Protein AF-A0A1F8H1R6-F1 (afdb_monomer)

Secondary structure (DSSP, 8-state):
--SSTTSSSSS---HHHHHHHHHHHHHHHHHHHSTT-HHHHHHHHHHHHHHHHHSTT-HHHHHHHHHHHHHHHHHHTT--TT----GGGSTT-HHHHHHHHHHHHHHHHTTTT---HHHHHHHHHHHHHHHHHHHHHS-HHHHHHHHHHHHHHHHHHHHHHHHH-TT-TTHHHHHHHHHHHHHHTS-GGGHHHHHHH-HHHHHHHHHHS--S-HHHHHHHHHHHHHT--SSGGGHHHHHHHHHHHHHHHHHHHHTS-HHHHHHHHHHHHHHHHHHHHH-TT-HHHHHHHHHHHHHHHHHHHHHHTT-

Nearest PDB structures (foldseek):
  4abn-assembly2_B  TM=3.902E-01  e=2.172E-02  Mus musculus
  5w5h-assembly1_C  TM=2.441E-01  e=6.376E-02  Homo sapiens
  5dse-assembly1_A  TM=2.265E-01  e=8.521E-02  Homo sapiens
  2x1g-assembly2_G  TM=2.415E-01  e=9.812E-01  Drosophila melanogaster

Foldseek 3Di:
DPPDVVPPVPPDDDPVNVVLLVLLVVLVLLDQQAPLDLVSLVVSLVSLVVSCVVPVLALLSLLSNLVSLLVNVCSVVVHDPPAADACCPPPPCVVVVVVSVVSLVSSLVSLVPDPDLVSLLSNLSSLQSQLSCLRRHNDDPVSNLSNLVSLLVSLLSLLSSCVVPVLPLLSLLSLLLQLQCLQPVQDPVCVVVCVVPRSNQVSSCVRPNPSNDLVVSLVSLVSSQVVAPPDSSSNVSNLSSLVVNLVSLVVVLVVPDLVSNLVSLVVNLVSLVVSCVSRVSRVVSVVVNVVSVVSNVVSCVVVVVVD

Radius of gyration: 20.2 Å; Cα contacts (8 Å, |Δi|>4): 344; chains: 1; bounding box: 48×59×56 Å

pLDDT: mean 89.43, std 12.06, range [35.72, 98.25]

Structure (mmCIF, N/CA/C/O backbone):
data_AF-A0A1F8H1R6-F1
#
_entry.id   AF-A0A1F8H1R6-F1
#
loop_
_atom_site.group_PDB
_atom_site.id
_atom_site.type_symbol
_atom_site.label_atom_id
_atom_site.label_alt_id
_atom_site.label_comp_id
_atom_site.label_asym_id
_atom_site.label_entity_id
_atom_site.label_seq_id
_atom_site.pdbx_PDB_ins_code
_atom_site.Cartn_x
_atom_site.Cartn_y
_atom_site.Cartn_z
_atom_site.occupancy
_atom_site.B_iso_or_equiv
_atom_site.auth_seq_id
_atom_site.auth_comp_id
_atom_site.auth_asym_id
_atom_site.auth_atom_id
_atom_site.pdbx_PDB_model_num
ATOM 1 N N . MET A 1 1 ? 9.170 -36.605 19.648 1.00 36.53 1 MET A N 1
ATOM 2 C CA . MET A 1 1 ? 9.840 -36.224 18.381 1.00 36.53 1 MET A CA 1
ATOM 3 C C . MET A 1 1 ? 8.916 -35.358 17.514 1.00 36.53 1 MET A C 1
ATOM 5 O O . MET A 1 1 ? 8.399 -35.833 16.515 1.00 36.53 1 MET A O 1
ATOM 9 N N . LYS A 1 2 ? 8.650 -34.102 17.905 1.00 36.56 2 LYS A N 1
ATOM 10 C CA . LYS A 1 2 ? 7.756 -33.170 17.175 1.00 36.56 2 LYS A CA 1
ATOM 11 C C . LYS A 1 2 ? 8.314 -31.734 17.154 1.00 36.56 2 LYS A C 1
ATOM 13 O O . LYS A 1 2 ? 7.576 -30.774 17.326 1.00 36.56 2 LYS A O 1
ATOM 18 N N . SER A 1 3 ? 9.625 -31.588 16.957 1.00 40.25 3 SER A N 1
ATOM 19 C CA . SER A 1 3 ? 10.290 -30.271 17.028 1.00 40.25 3 SER A CA 1
ATOM 20 C C . SER A 1 3 ? 11.314 -30.018 15.916 1.00 40.25 3 SER A C 1
ATOM 22 O O . SER A 1 3 ? 12.116 -29.106 16.038 1.00 40.25 3 SER A O 1
ATOM 24 N N . VAL A 1 4 ? 11.300 -30.794 14.825 1.00 36.59 4 VAL A N 1
ATOM 25 C CA . VAL A 1 4 ? 12.326 -30.691 13.758 1.00 36.59 4 VAL A CA 1
ATOM 26 C C . VAL A 1 4 ? 11.773 -30.151 12.426 1.00 36.59 4 VAL A C 1
ATOM 28 O O . VAL A 1 4 ? 12.533 -29.798 11.537 1.00 36.59 4 VAL A O 1
ATOM 31 N N . LEU A 1 5 ? 10.456 -29.976 12.283 1.00 37.28 5 LEU A N 1
ATOM 32 C CA . LEU A 1 5 ? 9.843 -29.562 11.007 1.00 37.28 5 LEU A CA 1
ATOM 33 C C . LEU A 1 5 ? 9.718 -28.042 10.791 1.00 37.28 5 LEU A C 1
ATOM 35 O O . LEU A 1 5 ? 9.325 -27.623 9.710 1.00 37.28 5 LEU A O 1
ATOM 39 N N . LEU A 1 6 ? 10.091 -27.208 11.769 1.00 37.69 6 LEU A N 1
ATOM 40 C CA . LEU A 1 6 ? 10.045 -25.738 11.649 1.00 37.69 6 LEU A CA 1
ATOM 41 C C . LEU A 1 6 ? 11.382 -25.095 11.236 1.00 37.69 6 LEU A C 1
ATOM 43 O O . LEU A 1 6 ? 11.434 -23.892 11.009 1.00 37.69 6 LEU A O 1
ATOM 47 N N . LEU A 1 7 ? 12.447 -25.889 11.084 1.00 35.72 7 LEU A N 1
ATOM 48 C CA . LEU A 1 7 ? 13.780 -25.432 10.657 1.00 35.72 7 LEU A CA 1
ATOM 49 C C . LEU A 1 7 ? 14.088 -25.712 9.174 1.00 35.72 7 LEU A C 1
ATOM 51 O O . LEU A 1 7 ? 15.151 -25.338 8.690 1.00 35.72 7 LEU A O 1
ATOM 55 N N . LEU A 1 8 ? 13.162 -26.334 8.437 1.00 36.28 8 LEU A N 1
ATOM 56 C CA . LEU A 1 8 ? 13.382 -26.778 7.052 1.00 36.28 8 LEU A CA 1
ATOM 57 C C . LEU A 1 8 ? 12.887 -25.799 5.972 1.00 36.28 8 LEU A C 1
ATOM 59 O O . LEU A 1 8 ? 13.179 -26.012 4.803 1.00 36.28 8 LEU A O 1
ATOM 63 N N . ALA A 1 9 ? 12.208 -24.704 6.331 1.00 40.28 9 ALA A N 1
ATOM 64 C CA . ALA A 1 9 ? 11.804 -23.667 5.367 1.00 40.28 9 ALA A CA 1
ATOM 65 C C . ALA A 1 9 ? 12.838 -22.532 5.195 1.00 40.28 9 ALA A C 1
ATOM 67 O O . ALA A 1 9 ? 12.673 -21.681 4.329 1.00 40.28 9 ALA A O 1
ATOM 68 N N . PHE A 1 10 ? 13.911 -22.523 5.997 1.00 41.31 10 PHE A N 1
ATOM 69 C CA . PHE A 1 10 ? 15.038 -21.584 5.865 1.00 41.31 10 PHE A CA 1
ATOM 70 C C . PHE A 1 10 ? 16.194 -22.134 5.016 1.00 41.31 10 PHE A C 1
ATOM 72 O O . PHE A 1 10 ? 17.229 -21.485 4.873 1.00 41.31 10 PHE A O 1
ATOM 79 N N . GLN A 1 11 ? 16.047 -23.334 4.453 1.00 47.78 11 GLN A N 1
ATOM 80 C CA . GLN A 1 11 ? 17.056 -23.924 3.585 1.00 47.78 11 GLN A CA 1
ATOM 81 C C . GLN A 1 11 ? 16.721 -23.606 2.125 1.00 47.78 11 GLN A C 1
ATOM 83 O O . GLN A 1 11 ? 15.720 -24.095 1.613 1.00 47.78 11 GLN A O 1
ATOM 88 N N . LEU A 1 12 ? 17.615 -22.823 1.494 1.00 50.72 12 LEU A N 1
ATOM 89 C CA . LEU A 1 12 ? 17.822 -22.578 0.050 1.00 50.72 12 LEU A CA 1
ATOM 90 C C . LEU A 1 12 ? 17.606 -21.144 -0.482 1.00 50.72 12 LEU A C 1
ATOM 92 O O . LEU A 1 12 ? 17.728 -20.949 -1.688 1.00 50.72 12 LEU A O 1
ATOM 96 N N . THR A 1 13 ? 17.408 -20.110 0.343 1.00 63.47 13 THR A N 1
ATOM 97 C CA . THR A 1 13 ? 17.601 -18.729 -0.156 1.00 63.47 13 THR A CA 1
ATOM 98 C C . THR A 1 13 ? 19.091 -18.443 -0.295 1.00 63.47 13 THR A C 1
ATOM 100 O O . THR A 1 13 ? 19.843 -18.540 0.680 1.00 63.47 13 THR A O 1
ATOM 103 N N . SER A 1 14 ? 19.534 -18.111 -1.507 1.00 81.31 14 SER A N 1
ATOM 104 C CA . SER A 1 14 ? 20.948 -17.830 -1.770 1.00 81.31 14 SER A CA 1
ATOM 105 C C . SER A 1 14 ? 21.436 -16.615 -0.958 1.00 81.31 14 SER A C 1
ATOM 107 O O . SER A 1 14 ? 20.651 -15.700 -0.695 1.00 81.31 14 SER A O 1
ATOM 109 N N . PRO A 1 15 ? 22.732 -16.528 -0.595 1.00 85.81 15 PRO A N 1
ATOM 110 C CA . PRO A 1 15 ? 23.281 -15.332 0.053 1.00 85.81 15 PRO A CA 1
ATOM 111 C C . PRO A 1 15 ? 23.006 -14.039 -0.732 1.00 85.81 15 PRO A C 1
ATOM 113 O O . PRO A 1 15 ? 22.763 -12.991 -0.139 1.00 85.81 15 PRO A O 1
ATOM 116 N N . ALA A 1 16 ? 22.978 -14.124 -2.067 1.00 87.00 16 ALA A N 1
ATOM 117 C CA . ALA A 1 16 ? 22.629 -13.011 -2.944 1.00 87.00 16 ALA A CA 1
ATOM 118 C C . ALA A 1 16 ? 21.165 -12.564 -2.776 1.00 87.00 16 ALA A C 1
ATOM 120 O O . ALA A 1 16 ? 20.875 -11.370 -2.769 1.00 87.00 16 ALA A O 1
ATOM 121 N N . GLU A 1 17 ? 20.243 -13.508 -2.598 1.00 87.12 17 GLU A N 1
ATOM 122 C CA . GLU A 1 17 ? 18.828 -13.218 -2.367 1.00 87.12 17 GLU A CA 1
ATOM 123 C C . GLU A 1 17 ? 18.581 -12.607 -0.983 1.00 87.12 17 GLU A C 1
ATOM 125 O O . GLU A 1 17 ? 17.821 -11.646 -0.859 1.00 87.12 17 GLU A O 1
ATOM 130 N N . ILE A 1 18 ? 19.285 -13.095 0.042 1.00 88.88 18 ILE A N 1
ATOM 131 C CA . ILE A 1 18 ? 19.260 -12.504 1.386 1.00 88.88 18 ILE A CA 1
ATOM 132 C C . ILE A 1 18 ? 19.747 -11.050 1.329 1.00 88.88 18 ILE A C 1
ATOM 134 O O . ILE A 1 18 ? 19.056 -10.152 1.813 1.00 88.88 18 ILE A O 1
ATOM 138 N N . GLN A 1 19 ? 20.890 -10.802 0.682 1.00 94.00 19 GLN A N 1
ATOM 139 C CA . GLN A 1 19 ? 21.454 -9.460 0.529 1.00 94.00 19 GLN A CA 1
ATOM 140 C C . GLN A 1 19 ? 20.498 -8.516 -0.218 1.00 94.00 19 GLN A C 1
ATOM 142 O O . GLN A 1 19 ? 20.280 -7.385 0.216 1.00 94.00 19 GLN A O 1
ATOM 147 N N . LYS A 1 20 ? 19.875 -8.984 -1.308 1.00 94.75 20 LYS A N 1
ATOM 148 C CA . LYS A 1 20 ? 18.878 -8.219 -2.073 1.00 94.75 20 LYS A CA 1
ATOM 149 C C . LYS A 1 20 ? 17.739 -7.725 -1.181 1.00 94.75 20 LYS A C 1
ATOM 151 O O . LYS A 1 20 ? 17.394 -6.544 -1.217 1.00 94.75 20 LYS A O 1
ATOM 156 N N . TYR A 1 21 ? 17.157 -8.604 -0.365 1.00 93.94 21 TYR A N 1
ATOM 157 C CA . TYR A 1 21 ? 16.030 -8.223 0.487 1.00 93.94 21 TYR A CA 1
ATOM 158 C C . TYR A 1 21 ? 16.439 -7.411 1.720 1.00 93.94 21 TYR A C 1
ATOM 160 O O . TYR A 1 21 ? 15.645 -6.586 2.167 1.00 93.94 21 TYR A O 1
ATOM 168 N N . GLN A 1 22 ? 17.671 -7.549 2.218 1.00 95.31 22 GLN A N 1
ATOM 169 C CA . GLN A 1 22 ? 18.229 -6.628 3.218 1.00 95.31 22 GLN A CA 1
ATOM 170 C C . GLN A 1 22 ? 18.381 -5.206 2.657 1.00 95.31 22 GLN A C 1
ATOM 172 O O . GLN A 1 22 ? 18.035 -4.230 3.322 1.00 95.31 22 GLN A O 1
ATOM 177 N N . GLU A 1 23 ? 18.839 -5.073 1.411 1.00 96.69 23 GLU A N 1
ATOM 178 C CA . GLU A 1 23 ? 18.943 -3.778 0.733 1.00 96.69 23 GLU A CA 1
ATOM 179 C C . GLU A 1 23 ? 17.562 -3.165 0.459 1.00 96.69 23 GLU A C 1
ATOM 181 O O . GLU A 1 23 ? 17.350 -1.976 0.700 1.00 96.69 23 GLU A O 1
ATOM 186 N N . ALA A 1 24 ? 16.595 -3.979 0.027 1.00 96.06 24 ALA A N 1
ATOM 187 C CA . ALA A 1 24 ? 15.211 -3.541 -0.137 1.00 96.06 24 ALA A CA 1
ATOM 188 C C . ALA A 1 24 ? 14.568 -3.128 1.200 1.00 96.06 24 ALA A C 1
ATOM 190 O O . ALA A 1 24 ? 13.825 -2.149 1.267 1.00 96.06 24 ALA A O 1
ATOM 191 N N . GLU A 1 25 ? 14.875 -3.836 2.287 1.00 94.62 25 GLU A N 1
ATOM 192 C CA . GLU A 1 25 ? 14.440 -3.467 3.631 1.00 94.62 25 GLU A CA 1
ATOM 193 C C . GLU A 1 25 ? 15.012 -2.117 4.072 1.00 94.62 25 GLU A C 1
ATOM 195 O O . GLU A 1 25 ? 14.290 -1.321 4.672 1.00 94.62 25 GLU A O 1
ATOM 200 N N . ALA A 1 26 ? 16.263 -1.806 3.729 1.00 94.81 26 ALA A N 1
ATOM 201 C CA . ALA A 1 26 ? 16.849 -0.505 4.035 1.00 94.81 26 ALA A CA 1
ATOM 202 C C . ALA A 1 26 ? 16.075 0.651 3.369 1.00 94.81 26 ALA A C 1
ATOM 204 O O . ALA A 1 26 ? 15.884 1.696 3.995 1.00 94.81 26 ALA A O 1
ATOM 205 N N . VAL A 1 27 ? 15.559 0.454 2.148 1.00 95.31 27 VAL A N 1
ATOM 206 C CA . VAL A 1 27 ? 14.673 1.425 1.476 1.00 95.31 27 VAL A CA 1
ATOM 207 C C . VAL A 1 27 ? 13.360 1.598 2.240 1.00 95.31 27 VAL A C 1
ATOM 209 O O . VAL A 1 27 ? 12.937 2.730 2.485 1.00 95.31 27 VAL A O 1
ATOM 212 N N . LEU A 1 28 ? 12.713 0.498 2.647 1.00 93.00 28 LEU A N 1
ATOM 213 C CA . LEU A 1 28 ? 11.473 0.559 3.433 1.00 93.00 28 LEU A CA 1
ATOM 214 C C . LEU A 1 28 ? 11.707 1.292 4.756 1.00 93.00 28 LEU A C 1
ATOM 216 O O . LEU A 1 28 ? 10.958 2.204 5.096 1.00 93.00 28 LEU A O 1
ATOM 220 N N . ASN A 1 29 ? 12.775 0.945 5.473 1.00 91.62 29 ASN A N 1
ATOM 221 C CA . ASN A 1 29 ? 13.128 1.596 6.728 1.00 91.62 29 ASN A CA 1
ATOM 222 C C . ASN A 1 29 ? 13.343 3.094 6.519 1.00 91.62 29 ASN A C 1
ATOM 224 O O . ASN A 1 29 ? 12.792 3.890 7.271 1.00 91.62 29 ASN A O 1
ATOM 228 N N . LYS A 1 30 ? 14.050 3.501 5.460 1.00 91.62 30 LYS A N 1
ATOM 229 C CA . LYS A 1 30 ? 14.222 4.922 5.141 1.00 91.62 30 LYS A CA 1
ATOM 230 C C . LYS A 1 30 ? 12.880 5.623 4.878 1.00 91.62 30 LYS A C 1
ATOM 232 O O . LYS A 1 30 ? 12.644 6.688 5.440 1.00 91.62 30 LYS A O 1
ATOM 237 N N . THR A 1 31 ? 11.992 4.981 4.117 1.00 88.88 31 THR A N 1
ATOM 238 C CA . THR A 1 31 ? 10.663 5.503 3.744 1.00 88.88 31 THR A CA 1
ATOM 239 C C . THR A 1 31 ? 9.736 5.687 4.957 1.00 88.88 31 THR A C 1
ATOM 241 O O . THR A 1 31 ? 9.021 6.681 5.054 1.00 88.88 31 THR A O 1
ATOM 244 N N . TYR A 1 32 ? 9.725 4.737 5.899 1.00 86.69 32 TYR A N 1
ATOM 245 C CA . TYR A 1 32 ? 8.745 4.712 6.997 1.00 86.69 32 TYR A CA 1
ATOM 246 C C . TYR A 1 32 ? 9.274 5.242 8.342 1.00 86.69 32 TYR A C 1
ATOM 248 O O . TYR A 1 32 ? 8.485 5.691 9.176 1.00 86.69 32 TYR A O 1
ATOM 256 N N . ASN A 1 33 ? 10.589 5.230 8.576 1.00 83.56 33 ASN A N 1
ATOM 257 C CA . ASN A 1 33 ? 11.181 5.659 9.851 1.00 83.56 33 ASN A CA 1
ATOM 258 C C . ASN A 1 33 ? 11.288 7.188 9.981 1.00 83.56 33 ASN A C 1
ATOM 260 O O . ASN A 1 33 ? 11.302 7.726 11.083 1.00 83.56 33 ASN A O 1
ATOM 264 N N . HIS A 1 34 ? 11.326 7.901 8.856 1.00 75.44 34 HIS A N 1
ATOM 265 C CA . HIS A 1 34 ? 11.532 9.347 8.806 1.00 75.44 34 HIS A CA 1
ATOM 266 C C . HIS A 1 34 ? 10.344 10.044 8.149 1.00 75.44 34 HIS A C 1
ATOM 268 O O . HIS A 1 34 ? 10.485 10.750 7.148 1.00 75.44 34 HIS A O 1
ATOM 274 N N . THR A 1 35 ? 9.145 9.819 8.697 1.00 67.00 35 THR A N 1
ATOM 275 C CA . THR A 1 35 ? 7.920 10.367 8.114 1.00 67.00 35 THR A CA 1
ATOM 276 C C . THR A 1 35 ? 8.044 11.871 7.923 1.00 67.00 35 THR A C 1
ATOM 278 O O . THR A 1 35 ? 8.299 12.619 8.860 1.00 67.00 35 THR A O 1
ATOM 281 N N . ARG A 1 36 ? 7.799 12.309 6.686 1.00 70.50 36 ARG A N 1
ATOM 282 C CA . ARG A 1 36 ? 7.759 13.717 6.275 1.00 70.50 36 ARG A CA 1
ATOM 283 C C . ARG A 1 36 ? 9.099 14.445 6.161 1.00 70.50 36 ARG A C 1
ATOM 285 O O . ARG A 1 36 ? 9.080 15.656 5.947 1.00 70.50 36 ARG A O 1
ATOM 292 N N . LEU A 1 37 ? 10.229 13.740 6.208 1.00 85.88 37 LEU A N 1
ATOM 293 C CA . LEU A 1 37 ? 11.535 14.330 5.913 1.00 85.88 37 LEU A CA 1
ATOM 294 C C . LEU A 1 37 ? 11.869 14.181 4.425 1.00 85.88 37 LEU A C 1
ATOM 296 O O . LEU A 1 37 ? 12.075 13.073 3.939 1.00 85.88 37 LEU A O 1
ATOM 300 N N . LEU A 1 38 ? 11.961 15.310 3.715 1.00 90.12 38 LEU A N 1
ATOM 301 C CA . LEU A 1 38 ? 12.289 15.333 2.285 1.00 90.12 38 LEU A CA 1
ATOM 302 C C . LEU A 1 38 ? 13.618 14.632 1.980 1.00 90.12 38 LEU A C 1
ATOM 304 O O . LEU A 1 38 ? 13.682 13.847 1.042 1.00 90.12 38 LEU A O 1
ATOM 308 N N . GLU A 1 39 ? 14.648 14.864 2.792 1.00 92.25 39 GLU A N 1
ATOM 309 C CA . GLU A 1 39 ? 15.962 14.228 2.622 1.00 92.25 39 GLU A CA 1
ATOM 310 C C . GLU A 1 39 ? 15.882 12.696 2.715 1.00 92.25 39 GLU A C 1
ATOM 312 O O . GLU A 1 39 ? 16.546 11.991 1.957 1.00 92.25 39 GLU A O 1
ATOM 317 N N . ALA A 1 40 ? 15.030 12.165 3.599 1.00 91.69 40 ALA A N 1
ATOM 318 C CA . ALA A 1 40 ? 14.835 10.726 3.726 1.00 91.69 40 ALA A CA 1
ATOM 319 C C . ALA A 1 40 ? 14.066 10.146 2.530 1.00 91.69 40 ALA A C 1
ATOM 321 O O . ALA A 1 40 ? 14.462 9.103 2.015 1.00 91.69 40 ALA A O 1
ATOM 322 N N . ASP A 1 41 ? 13.024 10.836 2.051 1.00 92.12 41 ASP A N 1
ATOM 323 C CA . ASP A 1 41 ? 12.282 10.439 0.845 1.00 92.12 41 ASP A CA 1
ATOM 324 C C . ASP A 1 41 ? 13.211 10.447 -0.396 1.00 92.12 41 ASP A C 1
ATOM 326 O O . ASP A 1 41 ? 13.180 9.521 -1.210 1.00 92.12 41 ASP A O 1
ATOM 330 N N . GLN A 1 42 ? 14.106 11.441 -0.509 1.00 95.44 42 GLN A N 1
ATOM 331 C CA . GLN A 1 42 ? 15.132 11.517 -1.560 1.00 95.44 42 GLN A CA 1
ATOM 332 C C . GLN A 1 42 ? 16.142 10.370 -1.466 1.00 95.44 42 GLN A C 1
ATOM 334 O O . GLN A 1 42 ? 16.503 9.762 -2.477 1.00 95.44 42 GLN A O 1
ATOM 339 N N . GLU A 1 43 ? 16.611 10.057 -0.258 1.00 95.75 43 GLU A N 1
ATOM 340 C CA . GLU A 1 43 ? 17.552 8.964 -0.048 1.00 95.75 43 GLU A CA 1
ATOM 341 C C . GLU A 1 43 ? 16.915 7.603 -0.357 1.00 95.75 43 GLU A C 1
ATOM 343 O O . GLU A 1 43 ? 17.539 6.790 -1.041 1.00 95.75 43 GLU A O 1
ATOM 348 N N . ALA A 1 44 ? 15.673 7.375 0.079 1.00 95.50 44 ALA A N 1
ATOM 349 C CA . ALA A 1 44 ? 14.925 6.152 -0.197 1.00 95.50 44 ALA A CA 1
ATOM 350 C C . ALA A 1 44 ? 14.734 5.932 -1.704 1.00 95.50 44 ALA A C 1
ATOM 352 O O . ALA A 1 44 ? 14.998 4.836 -2.202 1.00 95.50 44 ALA A O 1
ATOM 353 N N . GLU A 1 45 ? 14.337 6.971 -2.446 1.00 96.44 45 GLU A N 1
ATOM 354 C CA . GLU A 1 45 ? 14.181 6.890 -3.901 1.00 96.44 45 GLU A CA 1
ATOM 355 C C . GLU A 1 45 ? 15.511 6.590 -4.596 1.00 96.44 45 GLU A C 1
ATOM 357 O O . GLU A 1 45 ? 15.583 5.673 -5.418 1.00 96.44 45 GLU A O 1
ATOM 362 N N . ARG A 1 46 ? 16.589 7.288 -4.213 1.00 97.56 46 ARG A N 1
ATOM 363 C CA . ARG A 1 46 ? 17.933 7.047 -4.753 1.00 97.56 46 ARG A CA 1
ATOM 364 C C . ARG A 1 46 ? 18.382 5.608 -4.507 1.00 97.56 46 ARG A C 1
ATOM 366 O O . ARG A 1 46 ? 18.898 4.968 -5.422 1.00 97.56 46 ARG A O 1
ATOM 373 N N . MET A 1 47 ? 18.186 5.095 -3.292 1.00 97.94 47 MET A N 1
ATOM 374 C CA . MET A 1 47 ? 18.494 3.705 -2.950 1.00 97.94 47 MET A CA 1
ATOM 375 C C . MET A 1 47 ? 17.674 2.740 -3.813 1.00 97.94 47 MET A C 1
ATOM 377 O O . MET A 1 47 ? 18.253 1.858 -4.441 1.00 97.94 47 MET A O 1
ATOM 381 N N . ALA A 1 48 ? 16.358 2.939 -3.922 1.00 97.44 48 ALA A N 1
ATOM 382 C CA . ALA A 1 48 ? 15.490 2.100 -4.748 1.00 97.44 48 ALA A CA 1
ATOM 383 C C . ALA A 1 48 ? 15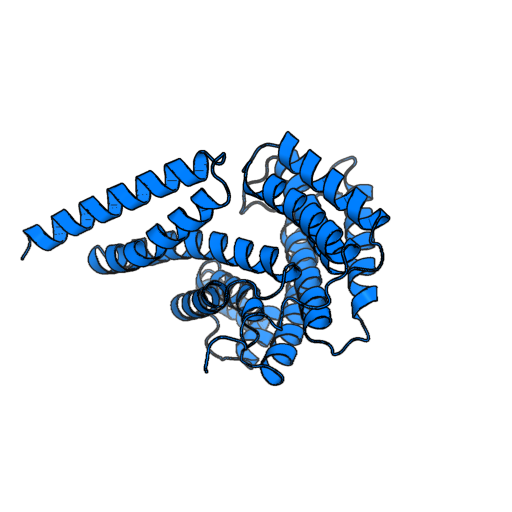.906 2.106 -6.229 1.00 97.44 48 ALA A C 1
ATOM 385 O O . ALA A 1 48 ? 15.909 1.062 -6.880 1.00 97.44 48 ALA A O 1
ATOM 386 N N . ARG A 1 49 ? 16.331 3.259 -6.756 1.00 96.62 49 ARG A N 1
ATOM 387 C CA . ARG A 1 49 ? 16.824 3.391 -8.132 1.00 96.62 49 ARG A CA 1
ATOM 388 C C . ARG A 1 49 ? 18.123 2.615 -8.359 1.00 96.62 49 ARG A C 1
ATOM 390 O O . ARG A 1 49 ? 18.276 1.974 -9.394 1.00 96.62 49 ARG A O 1
ATOM 397 N N . VAL A 1 50 ? 19.039 2.620 -7.387 1.00 98.00 50 VAL A N 1
ATOM 398 C CA . VAL A 1 50 ? 20.242 1.767 -7.426 1.00 98.00 50 VAL A CA 1
ATOM 399 C C . VAL A 1 50 ? 19.851 0.288 -7.470 1.00 98.00 50 VAL A C 1
ATOM 401 O O . VAL A 1 50 ? 20.440 -0.472 -8.239 1.00 98.00 50 VAL A O 1
ATOM 404 N N . LEU A 1 51 ? 18.830 -0.119 -6.707 1.00 98.00 51 LEU A N 1
ATOM 405 C CA . LEU A 1 51 ? 18.356 -1.504 -6.720 1.00 98.00 51 LEU A CA 1
ATOM 406 C C . LEU A 1 51 ? 17.766 -1.915 -8.069 1.00 98.00 51 LEU A C 1
ATOM 408 O O . LEU A 1 51 ? 18.011 -3.045 -8.474 1.00 98.00 51 LEU A O 1
ATOM 412 N N . ILE A 1 52 ? 17.066 -1.030 -8.791 1.00 97.19 52 ILE A N 1
ATOM 413 C CA . ILE A 1 52 ? 16.576 -1.337 -10.150 1.00 97.19 52 ILE A CA 1
ATOM 414 C C . ILE A 1 52 ? 17.737 -1.737 -11.068 1.00 97.19 52 ILE A C 1
ATOM 416 O O . ILE A 1 52 ? 17.626 -2.693 -11.827 1.00 97.19 52 ILE A O 1
ATOM 420 N N . HIS A 1 53 ? 18.864 -1.027 -10.999 1.00 96.31 53 HIS A N 1
ATOM 421 C CA . HIS A 1 53 ? 20.027 -1.348 -11.830 1.00 96.31 53 HIS A CA 1
ATOM 422 C C . HIS A 1 53 ? 20.744 -2.624 -11.381 1.00 96.31 53 HIS A C 1
ATOM 424 O O . HIS A 1 53 ? 21.306 -3.334 -12.211 1.00 96.31 53 HIS A O 1
ATOM 430 N N . LYS A 1 54 ? 20.732 -2.912 -10.077 1.00 97.44 54 LYS A N 1
ATOM 431 C CA . LYS A 1 54 ? 21.387 -4.089 -9.498 1.00 97.44 54 LYS A CA 1
ATOM 432 C C . LYS A 1 54 ? 20.571 -5.375 -9.674 1.00 97.44 54 LYS A C 1
ATOM 434 O O . LYS A 1 54 ? 21.154 -6.439 -9.853 1.00 97.44 54 LYS A O 1
ATOM 439 N N . TYR A 1 55 ? 19.244 -5.273 -9.632 1.00 96.81 55 TYR A N 1
ATOM 440 C CA . TYR A 1 55 ? 18.300 -6.389 -9.711 1.00 96.81 55 TYR A CA 1
ATOM 441 C C . TYR A 1 55 ? 17.196 -6.096 -10.747 1.00 96.81 55 TYR A C 1
ATOM 443 O O . TYR A 1 55 ? 16.020 -5.987 -10.388 1.00 96.81 55 TYR A O 1
ATOM 451 N N . PRO A 1 56 ? 17.553 -5.950 -12.036 1.00 96.69 56 PRO A N 1
ATOM 452 C CA . PRO A 1 56 ? 16.628 -5.489 -13.073 1.00 96.69 56 PRO A CA 1
ATOM 453 C C . PRO A 1 56 ? 15.515 -6.486 -13.410 1.00 96.69 56 PRO A C 1
ATOM 455 O O . PRO A 1 56 ? 14.538 -6.083 -14.036 1.00 96.69 56 PRO A O 1
ATOM 458 N N . ASP A 1 57 ? 15.642 -7.743 -12.984 1.00 95.44 57 ASP A N 1
ATOM 459 C CA . ASP A 1 57 ? 14.689 -8.821 -13.268 1.00 95.44 57 ASP A CA 1
ATOM 460 C C . ASP A 1 57 ? 13.710 -9.086 -12.108 1.00 95.44 57 ASP A C 1
ATOM 462 O O . ASP A 1 57 ? 12.887 -9.996 -12.191 1.00 95.44 57 ASP A O 1
ATOM 466 N N . ASP A 1 58 ? 13.778 -8.314 -11.015 1.00 95.56 58 ASP A N 1
ATOM 467 C CA . ASP A 1 58 ? 12.901 -8.496 -9.854 1.00 95.56 58 ASP A CA 1
ATOM 468 C C . ASP A 1 58 ? 11.766 -7.449 -9.827 1.00 95.56 58 ASP A C 1
ATOM 470 O O . ASP A 1 58 ? 12.014 -6.277 -9.515 1.00 95.56 58 ASP A O 1
ATOM 474 N N . PRO A 1 59 ? 10.502 -7.834 -10.092 1.00 96.75 59 PRO A N 1
ATOM 475 C CA . PRO A 1 59 ? 9.378 -6.898 -10.128 1.00 96.75 59 PRO A CA 1
ATOM 476 C C . PRO A 1 59 ? 9.081 -6.239 -8.772 1.00 96.75 59 PRO A C 1
ATOM 478 O O . PRO A 1 59 ? 8.530 -5.134 -8.741 1.00 96.75 59 PRO A O 1
ATOM 481 N N . TYR A 1 60 ? 9.483 -6.850 -7.650 1.00 96.44 60 TYR A N 1
ATOM 482 C CA . TYR A 1 60 ? 9.334 -6.237 -6.328 1.00 96.44 60 TYR A CA 1
ATOM 483 C C . TYR A 1 60 ? 10.149 -4.947 -6.205 1.00 96.44 60 TYR A C 1
ATOM 485 O O . TYR A 1 60 ? 9.698 -3.980 -5.589 1.00 96.44 60 TYR A O 1
ATOM 493 N N . ILE A 1 61 ? 11.324 -4.893 -6.836 1.00 97.75 61 ILE A N 1
ATOM 494 C CA . ILE A 1 61 ? 12.196 -3.717 -6.803 1.00 97.75 61 ILE A CA 1
ATOM 495 C C . ILE A 1 61 ? 11.577 -2.543 -7.573 1.00 97.75 61 ILE A C 1
ATOM 497 O O . ILE A 1 61 ? 11.636 -1.404 -7.108 1.00 97.75 61 ILE A O 1
ATOM 501 N N . TYR A 1 62 ? 10.892 -2.810 -8.688 1.00 98.12 62 TYR A N 1
ATOM 502 C CA . TYR A 1 62 ? 10.135 -1.784 -9.412 1.00 98.12 62 TYR A CA 1
ATOM 503 C C . TYR A 1 62 ? 8.941 -1.278 -8.599 1.00 98.12 62 TYR A C 1
ATOM 505 O O . TYR A 1 62 ? 8.706 -0.072 -8.557 1.00 98.12 62 TYR A O 1
ATOM 513 N N . ALA A 1 63 ? 8.217 -2.165 -7.907 1.00 96.38 63 ALA A N 1
ATOM 514 C CA . ALA A 1 63 ? 7.113 -1.771 -7.027 1.00 96.38 63 ALA A CA 1
ATOM 515 C C . ALA A 1 63 ? 7.597 -0.922 -5.836 1.00 96.38 63 ALA A C 1
ATOM 517 O O . ALA A 1 63 ? 6.963 0.062 -5.449 1.00 96.38 63 ALA A O 1
ATOM 518 N N . LEU A 1 64 ? 8.749 -1.277 -5.263 1.00 96.75 64 LEU A N 1
ATOM 519 C CA . LEU A 1 64 ? 9.403 -0.518 -4.201 1.00 96.75 64 LEU A CA 1
ATOM 520 C C . LEU A 1 64 ? 9.791 0.889 -4.675 1.00 96.75 64 LEU A C 1
ATOM 522 O O . LEU A 1 64 ? 9.463 1.871 -4.009 1.00 96.75 64 LEU A O 1
ATOM 526 N N . TRP A 1 65 ? 10.435 0.987 -5.840 1.00 97.69 65 TRP A N 1
ATOM 527 C CA . TRP A 1 65 ? 10.806 2.266 -6.439 1.00 97.69 65 TRP A CA 1
ATOM 528 C C . TRP A 1 65 ? 9.591 3.121 -6.795 1.00 97.69 65 TRP A C 1
ATOM 530 O O . TRP A 1 65 ? 9.562 4.299 -6.448 1.00 97.69 65 TRP A O 1
ATOM 540 N N . ALA A 1 66 ? 8.570 2.533 -7.427 1.00 97.12 66 ALA A N 1
ATOM 541 C CA . ALA A 1 66 ? 7.350 3.244 -7.792 1.00 97.12 66 ALA A CA 1
ATOM 542 C C . ALA A 1 66 ? 6.722 3.890 -6.553 1.00 97.12 66 ALA A C 1
ATOM 544 O O . ALA A 1 66 ? 6.374 5.070 -6.582 1.00 97.12 66 ALA A O 1
ATOM 545 N N . SER A 1 67 ? 6.652 3.146 -5.446 1.00 94.19 67 SER A N 1
ATOM 546 C CA . SER A 1 67 ? 6.189 3.657 -4.157 1.00 94.19 67 SER A CA 1
ATOM 547 C C . SER A 1 67 ? 7.031 4.811 -3.605 1.00 94.19 67 SER A C 1
ATOM 549 O O . SER A 1 67 ? 6.465 5.815 -3.176 1.00 94.19 67 SER A O 1
ATOM 551 N N . ALA A 1 68 ? 8.360 4.704 -3.644 1.00 94.81 68 ALA A N 1
ATOM 552 C CA . ALA A 1 68 ? 9.246 5.772 -3.182 1.00 94.81 68 ALA A CA 1
ATOM 553 C C . ALA A 1 68 ? 9.123 7.047 -4.040 1.00 94.81 68 ALA A C 1
ATOM 555 O O . ALA A 1 68 ? 8.993 8.144 -3.499 1.00 94.81 68 ALA A O 1
ATOM 556 N N . GLU A 1 69 ? 9.098 6.915 -5.370 1.00 95.06 69 GLU A N 1
ATOM 557 C CA . GLU A 1 69 ? 9.066 8.056 -6.294 1.00 95.06 69 GLU A CA 1
ATOM 558 C C . GLU A 1 69 ? 7.756 8.848 -6.191 1.00 95.06 69 GLU A C 1
ATOM 560 O O . GLU A 1 69 ? 7.781 10.080 -6.142 1.00 95.06 69 GLU A O 1
ATOM 565 N N . TRP A 1 70 ? 6.597 8.178 -6.116 1.00 91.81 70 TRP A N 1
ATOM 566 C CA . TRP A 1 70 ? 5.327 8.907 -6.004 1.00 91.81 70 TRP A CA 1
ATOM 567 C C . TRP A 1 70 ? 5.208 9.625 -4.651 1.00 91.81 70 TRP A C 1
ATOM 569 O O . TRP A 1 70 ? 4.730 10.758 -4.603 1.00 91.81 70 TRP A O 1
ATOM 579 N N . LEU A 1 71 ? 5.693 9.020 -3.558 1.00 90.38 71 LEU A N 1
ATOM 580 C CA . LEU A 1 71 ? 5.740 9.669 -2.244 1.00 90.38 71 LEU A CA 1
ATOM 581 C C . LEU A 1 71 ? 6.658 10.899 -2.252 1.00 90.38 71 LEU A C 1
ATOM 583 O O . LEU A 1 71 ? 6.247 11.965 -1.781 1.00 90.38 71 LEU A O 1
ATOM 587 N N . LEU A 1 72 ? 7.852 10.776 -2.840 1.00 93.25 72 LEU A N 1
ATOM 588 C CA . LEU A 1 72 ? 8.821 11.864 -2.957 1.00 93.25 72 LEU A CA 1
ATOM 589 C C . LEU A 1 72 ? 8.256 13.050 -3.749 1.00 93.25 72 LEU A C 1
ATOM 591 O O . LEU A 1 72 ? 8.349 14.188 -3.294 1.00 93.25 72 LEU A O 1
ATOM 595 N N . ILE A 1 73 ? 7.590 12.801 -4.880 1.00 92.50 73 ILE A N 1
ATOM 596 C CA . ILE A 1 73 ? 6.906 13.852 -5.652 1.00 92.50 73 ILE A CA 1
ATOM 597 C C . ILE A 1 73 ? 5.887 14.595 -4.778 1.00 92.50 73 ILE A C 1
ATOM 599 O O . ILE A 1 73 ? 5.835 15.825 -4.778 1.00 92.50 73 ILE A O 1
ATOM 603 N N . GLY A 1 74 ? 5.082 13.868 -3.99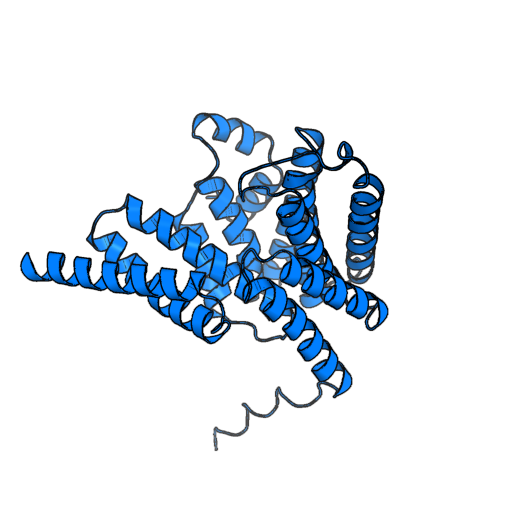7 1.00 90.62 74 GLY A N 1
ATOM 604 C CA . GLY A 1 74 ? 4.137 14.481 -3.061 1.00 90.62 74 GLY A CA 1
ATOM 605 C C . GLY A 1 74 ? 4.819 15.355 -2.011 1.00 90.62 74 GLY A C 1
ATOM 606 O O . GLY A 1 74 ? 4.301 16.423 -1.685 1.00 90.62 74 GLY A O 1
ATOM 607 N N . ARG A 1 75 ? 5.981 14.922 -1.510 1.00 90.75 75 ARG A N 1
ATOM 608 C CA . ARG A 1 75 ? 6.776 15.651 -0.518 1.00 90.75 75 ARG A CA 1
ATOM 609 C C . ARG A 1 75 ? 7.383 16.928 -1.083 1.00 90.75 75 ARG A C 1
ATOM 611 O O . ARG A 1 75 ? 7.231 17.977 -0.466 1.00 90.75 75 ARG A O 1
ATOM 618 N N . GLU A 1 76 ? 8.033 16.849 -2.240 1.00 92.19 76 GLU A N 1
ATOM 619 C CA . GLU A 1 76 ? 8.657 17.996 -2.913 1.00 92.19 76 GLU A CA 1
ATOM 620 C C . GLU A 1 76 ? 7.634 19.078 -3.264 1.00 92.19 76 GLU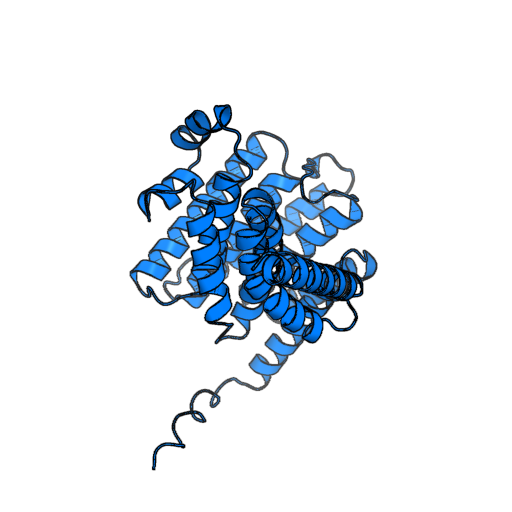 A C 1
ATOM 622 O O . GLU A 1 76 ? 7.906 20.271 -3.145 1.00 92.19 76 GLU A O 1
ATOM 627 N N . LEU A 1 77 ? 6.429 18.660 -3.652 1.00 89.50 77 LEU A N 1
ATOM 628 C CA . LEU A 1 77 ? 5.327 19.561 -3.971 1.00 89.50 77 LEU A CA 1
ATOM 629 C C . LEU A 1 77 ? 4.533 20.012 -2.735 1.00 89.50 77 LEU A C 1
ATOM 631 O O . LEU A 1 77 ? 3.560 20.750 -2.893 1.00 89.50 77 LEU A O 1
ATOM 635 N N . ASN A 1 78 ? 4.933 19.574 -1.534 1.00 89.38 78 ASN A N 1
ATOM 636 C CA . ASN A 1 78 ? 4.275 19.839 -0.254 1.00 89.38 78 ASN A CA 1
ATOM 637 C C . ASN A 1 78 ? 2.760 19.556 -0.276 1.00 89.38 78 ASN A C 1
ATOM 639 O O . ASN A 1 78 ? 1.959 20.324 0.256 1.00 89.38 78 ASN A O 1
ATOM 643 N N . LEU A 1 79 ? 2.362 18.459 -0.922 1.00 86.69 79 LEU A N 1
ATOM 644 C CA . LEU A 1 79 ? 0.957 18.079 -1.034 1.00 86.69 79 LEU A CA 1
ATOM 645 C C . LEU A 1 79 ? 0.488 17.351 0.221 1.00 86.69 79 LEU A C 1
ATOM 647 O O . LEU A 1 79 ? 1.150 16.433 0.725 1.00 86.69 79 LEU A O 1
ATOM 651 N N . ARG A 1 80 ? -0.718 17.686 0.677 1.00 82.12 80 ARG A N 1
ATOM 652 C CA . ARG A 1 80 ? -1.429 16.893 1.681 1.00 82.12 80 ARG A CA 1
ATOM 653 C C . ARG A 1 80 ? -1.786 15.507 1.129 1.00 82.12 80 ARG A C 1
ATOM 655 O O . ARG A 1 80 ? -1.636 15.188 -0.055 1.00 82.12 80 ARG A O 1
ATOM 662 N N . ALA A 1 81 ? -2.224 14.624 2.023 1.00 73.25 81 ALA A N 1
ATOM 663 C CA . ALA A 1 81 ? -2.587 13.257 1.654 1.00 73.25 81 ALA A CA 1
ATOM 664 C C . ALA A 1 81 ? -3.804 13.211 0.711 1.00 73.25 81 ALA A C 1
ATOM 666 O O . ALA A 1 81 ? -3.854 12.342 -0.153 1.00 73.25 81 ALA A O 1
ATOM 667 N N . ASP A 1 82 ? -4.732 14.154 0.872 1.00 76.62 82 ASP A N 1
ATOM 668 C CA . ASP A 1 82 ? -5.985 14.319 0.130 1.00 76.62 82 ASP A CA 1
ATOM 669 C C . ASP A 1 82 ? -5.887 15.292 -1.056 1.00 76.62 82 ASP A C 1
ATOM 671 O O . ASP A 1 82 ? -6.877 15.505 -1.749 1.00 76.62 82 ASP A O 1
ATOM 675 N N . GLU A 1 83 ? -4.719 15.892 -1.292 1.00 84.00 83 GLU A N 1
ATOM 676 C CA . GLU A 1 83 ? -4.524 16.845 -2.384 1.00 84.00 83 GLU A CA 1
ATOM 677 C C . GLU A 1 83 ? -4.089 16.160 -3.677 1.00 84.00 83 GLU A C 1
ATOM 679 O O . GLU A 1 83 ? -3.124 15.391 -3.708 1.00 84.00 83 GLU A O 1
ATOM 684 N N . GLU A 1 84 ? -4.782 16.514 -4.755 1.00 87.12 84 GLU A N 1
ATOM 685 C CA . GLU A 1 84 ? -4.470 16.143 -6.131 1.00 87.12 84 GLU A CA 1
ATOM 686 C C . GLU A 1 84 ? -3.829 17.337 -6.845 1.00 87.12 84 GLU A C 1
ATOM 688 O O . GLU A 1 84 ? -4.252 18.486 -6.677 1.00 87.12 84 GLU A O 1
ATOM 693 N N . LYS A 1 85 ? -2.811 17.082 -7.668 1.00 87.56 85 LYS A N 1
ATOM 694 C CA . LYS A 1 85 ? -2.153 18.113 -8.474 1.00 87.56 85 LYS A CA 1
ATOM 695 C C . LYS A 1 85 ? -1.671 17.511 -9.776 1.00 87.56 85 LYS A C 1
ATOM 697 O O . LYS A 1 85 ? -0.846 16.614 -9.750 1.00 87.56 85 LYS A O 1
ATOM 702 N N . ASP A 1 86 ? -2.122 18.048 -10.906 1.00 87.62 86 ASP A N 1
ATOM 703 C CA . ASP A 1 86 ? -1.571 17.663 -12.206 1.00 87.62 86 ASP A CA 1
ATOM 704 C C . ASP A 1 86 ? -0.106 18.114 -12.307 1.00 87.62 86 ASP A C 1
ATOM 706 O O . ASP A 1 86 ? 0.188 19.298 -12.496 1.00 87.62 86 ASP A O 1
ATOM 710 N N . VAL A 1 87 ? 0.824 17.173 -12.136 1.00 87.31 87 VAL A N 1
ATOM 711 C CA . VAL A 1 87 ? 2.262 17.473 -12.137 1.00 87.31 87 VAL A CA 1
ATOM 712 C C . VAL A 1 87 ? 2.825 17.551 -13.546 1.00 87.31 87 VAL A C 1
ATOM 714 O O . VAL A 1 87 ? 3.922 18.065 -13.724 1.00 87.31 87 VAL A O 1
ATOM 717 N N . THR A 1 88 ? 2.079 17.118 -14.567 1.00 79.00 88 THR A N 1
ATOM 718 C CA . THR A 1 88 ? 2.523 17.243 -15.964 1.00 79.00 88 THR A CA 1
ATOM 719 C C . THR A 1 88 ? 2.612 18.703 -16.414 1.00 79.00 88 THR A C 1
ATOM 721 O O . THR A 1 88 ? 3.352 19.021 -17.343 1.00 79.00 88 THR A O 1
ATOM 724 N N . GLN A 1 89 ? 1.900 19.594 -15.718 1.00 78.12 89 GLN A N 1
ATOM 725 C CA . GLN A 1 89 ? 1.895 21.041 -15.939 1.00 78.12 89 GLN A CA 1
ATOM 726 C C . GLN A 1 89 ? 2.927 21.781 -15.074 1.00 78.12 89 GLN A C 1
ATOM 728 O O . GLN A 1 89 ? 3.105 22.990 -15.216 1.00 78.12 89 GLN A O 1
ATOM 733 N N . VAL A 1 90 ? 3.611 21.078 -14.165 1.00 83.00 90 VAL A N 1
ATOM 734 C CA . VAL A 1 90 ? 4.677 21.649 -13.338 1.00 83.00 90 VAL A CA 1
ATOM 735 C C . VAL A 1 90 ? 5.990 21.575 -14.114 1.00 83.00 90 VAL A C 1
ATOM 737 O O . VAL A 1 90 ? 6.365 20.524 -14.637 1.00 83.00 90 VAL A O 1
ATOM 740 N N . ASN A 1 91 ? 6.705 22.699 -14.192 1.00 78.88 91 ASN A N 1
ATOM 741 C CA . ASN A 1 91 ? 7.970 22.764 -14.918 1.00 78.88 91 ASN A CA 1
ATOM 742 C C . ASN A 1 91 ? 8.981 21.738 -14.362 1.00 78.88 91 ASN A C 1
ATOM 744 O O . ASN A 1 91 ? 9.154 21.634 -13.148 1.00 78.88 91 ASN A O 1
ATOM 748 N N . GLY A 1 92 ? 9.623 20.972 -15.248 1.00 79.19 92 GLY A N 1
ATOM 749 C CA . GLY A 1 92 ? 10.596 19.927 -14.900 1.00 79.19 92 GLY A CA 1
ATOM 750 C C . GLY A 1 92 ? 10.016 18.585 -14.427 1.00 79.19 92 GLY A C 1
ATOM 751 O O . GLY A 1 92 ? 10.780 17.669 -14.131 1.00 79.19 92 GLY A O 1
ATOM 752 N N . TYR A 1 93 ? 8.686 18.429 -14.356 1.00 88.75 93 TYR A N 1
ATOM 753 C CA . TYR A 1 93 ? 8.053 17.176 -13.914 1.00 88.75 93 TYR A CA 1
ATOM 754 C C . TYR A 1 93 ? 7.605 16.262 -15.062 1.00 88.75 93 TYR A C 1
ATOM 756 O O . TYR A 1 93 ? 7.324 15.085 -14.829 1.00 88.75 93 TYR A O 1
ATOM 764 N N . LYS A 1 94 ? 7.586 16.743 -16.309 1.00 88.25 94 LYS A N 1
ATOM 765 C CA . LYS A 1 94 ? 7.169 15.946 -17.473 1.00 88.25 94 LYS A CA 1
ATOM 766 C C . LYS A 1 94 ? 8.056 14.713 -17.673 1.00 88.25 94 LYS A C 1
ATOM 768 O O . LYS A 1 94 ? 7.551 13.598 -17.787 1.00 88.25 94 LYS A O 1
ATOM 773 N N . GLU A 1 95 ? 9.372 14.895 -17.652 1.00 89.75 95 GLU A N 1
ATOM 774 C CA . GLU A 1 95 ? 10.363 13.822 -17.788 1.00 89.75 95 GLU A CA 1
ATOM 775 C C . GLU A 1 95 ? 10.285 12.849 -16.603 1.00 89.75 95 GLU A C 1
ATOM 777 O O . GLU A 1 95 ? 10.492 11.643 -16.747 1.00 89.75 95 GLU A O 1
ATOM 782 N N . ARG A 1 96 ? 9.943 13.364 -15.418 1.00 91.19 96 ARG A N 1
ATOM 783 C CA . ARG A 1 96 ? 9.763 12.570 -14.201 1.00 91.19 96 ARG A CA 1
ATOM 784 C C . ARG A 1 96 ? 8.539 11.659 -14.285 1.00 91.19 96 ARG A C 1
ATOM 786 O O . ARG A 1 96 ? 8.655 10.479 -13.971 1.00 91.19 96 ARG A O 1
ATOM 793 N N . VAL A 1 97 ? 7.411 12.164 -14.786 1.00 92.56 97 VAL A N 1
ATOM 794 C CA . VAL A 1 97 ? 6.206 11.360 -15.062 1.00 92.56 97 VAL A CA 1
ATOM 795 C C . VAL A 1 97 ? 6.494 10.284 -16.110 1.00 92.56 97 VAL A C 1
ATOM 797 O O . VAL A 1 97 ? 6.126 9.127 -15.929 1.00 92.56 97 VAL A O 1
ATOM 800 N N . GLN A 1 98 ? 7.200 10.629 -17.190 1.00 92.81 98 GLN A N 1
ATOM 801 C CA . GLN A 1 98 ? 7.585 9.654 -18.217 1.00 92.81 98 GLN A CA 1
ATOM 802 C C . GLN A 1 98 ? 8.470 8.540 -17.648 1.00 92.81 98 GLN A C 1
ATOM 804 O O . GLN A 1 98 ? 8.241 7.365 -17.934 1.00 92.81 98 GLN A O 1
ATOM 809 N N . ARG A 1 99 ? 9.445 8.892 -16.801 1.00 94.38 99 ARG A N 1
ATOM 810 C CA . ARG A 1 99 ? 10.301 7.924 -16.104 1.00 94.38 99 ARG A CA 1
ATOM 811 C C . ARG A 1 99 ? 9.500 7.024 -15.163 1.00 94.38 99 ARG A C 1
ATOM 813 O O . ARG A 1 99 ? 9.767 5.826 -15.119 1.00 94.38 99 ARG A O 1
ATOM 820 N N . TYR A 1 100 ? 8.523 7.584 -14.448 1.00 96.38 100 TYR A N 1
ATOM 821 C CA . TYR A 1 100 ? 7.611 6.815 -13.603 1.00 96.38 100 TYR A CA 1
ATOM 822 C C . TYR A 1 100 ? 6.901 5.718 -14.393 1.00 96.38 100 TYR A C 1
ATOM 824 O O . TYR A 1 100 ? 7.041 4.540 -14.066 1.00 96.38 100 TYR A O 1
ATOM 832 N N . HIS A 1 101 ? 6.223 6.089 -15.481 1.00 96.38 101 HIS A N 1
ATOM 833 C CA . HIS A 1 101 ? 5.526 5.117 -16.326 1.00 96.38 101 HIS A CA 1
ATOM 834 C C . HIS A 1 101 ? 6.472 4.099 -16.940 1.00 96.38 101 HIS A C 1
ATOM 836 O O . HIS A 1 101 ? 6.170 2.913 -16.922 1.00 96.38 101 HIS A O 1
ATOM 842 N N . TYR A 1 102 ? 7.638 4.530 -17.421 1.00 97.31 102 TYR A N 1
ATOM 843 C CA . TYR A 1 102 ? 8.630 3.618 -17.985 1.00 97.31 102 TYR A CA 1
ATOM 844 C C . TYR A 1 102 ? 9.011 2.500 -17.006 1.00 97.31 102 TYR A C 1
ATOM 846 O O . TYR A 1 102 ? 8.965 1.327 -17.370 1.00 97.31 102 TYR A O 1
ATOM 854 N N . PHE A 1 103 ? 9.361 2.834 -15.761 1.00 97.81 103 PHE A N 1
ATOM 855 C CA . PHE A 1 103 ? 9.764 1.820 -14.785 1.00 97.81 103 PHE A CA 1
ATOM 856 C C . PHE A 1 103 ? 8.593 0.963 -14.297 1.00 97.81 103 PHE A C 1
ATOM 858 O O . PHE A 1 103 ? 8.770 -0.241 -14.116 1.00 97.81 103 PHE A O 1
ATOM 865 N N . VAL A 1 104 ? 7.396 1.533 -14.134 1.00 97.81 104 VAL A N 1
ATOM 866 C CA . VAL A 1 104 ? 6.201 0.742 -13.798 1.00 97.81 104 VAL A CA 1
ATOM 867 C C . VAL A 1 104 ? 5.888 -0.267 -14.903 1.00 97.81 104 VAL A C 1
ATOM 869 O O . VAL A 1 104 ? 5.706 -1.446 -14.605 1.00 97.81 104 VAL A O 1
ATOM 872 N N . GLU A 1 105 ? 5.902 0.147 -16.172 1.00 98.00 105 GLU A N 1
ATOM 873 C CA . GLU A 1 105 ? 5.663 -0.754 -17.308 1.00 98.00 105 GLU A CA 1
ATOM 874 C C . GLU A 1 105 ? 6.763 -1.814 -17.451 1.00 98.00 105 GLU A C 1
ATOM 876 O O . GLU A 1 105 ? 6.475 -2.973 -17.749 1.00 98.00 105 GLU A O 1
ATOM 881 N N . LYS A 1 106 ? 8.024 -1.472 -17.154 1.00 98.00 106 LYS A N 1
ATOM 882 C CA . LYS A 1 106 ? 9.101 -2.469 -17.066 1.00 98.00 106 LYS A CA 1
ATOM 883 C C . LYS A 1 106 ? 8.804 -3.520 -15.998 1.00 98.00 106 LYS A C 1
ATOM 885 O O . LYS A 1 106 ? 8.834 -4.707 -16.314 1.00 98.00 106 LYS A O 1
ATOM 890 N N . GLY A 1 107 ? 8.431 -3.107 -14.787 1.00 97.75 107 GLY A N 1
ATOM 891 C CA . GLY A 1 107 ? 8.019 -4.032 -13.729 1.00 97.75 107 GLY A CA 1
ATOM 892 C C . GLY A 1 107 ? 6.827 -4.908 -14.133 1.00 97.75 107 GLY A C 1
ATOM 893 O O . GLY A 1 107 ? 6.834 -6.110 -13.883 1.00 97.75 107 GLY A O 1
ATOM 894 N N . LEU A 1 108 ? 5.823 -4.333 -14.805 1.00 98.00 108 LEU A N 1
ATOM 895 C CA . LEU A 1 108 ? 4.653 -5.072 -15.284 1.00 98.00 108 LEU A CA 1
ATOM 896 C C . LEU A 1 108 ? 5.046 -6.132 -16.321 1.00 98.00 108 LEU A C 1
ATOM 898 O O . LEU A 1 108 ? 4.596 -7.275 -16.204 1.00 98.00 108 LEU A O 1
ATOM 902 N N . SER A 1 109 ? 5.930 -5.793 -17.265 1.00 98.06 109 SER A N 1
ATOM 903 C CA . SER A 1 109 ? 6.390 -6.711 -18.317 1.00 98.06 109 SER A CA 1
ATOM 904 C C . SER A 1 109 ? 7.092 -7.961 -17.770 1.00 98.06 109 SER A C 1
ATOM 906 O O . SER A 1 109 ? 6.907 -9.052 -18.306 1.00 98.06 109 SER A O 1
ATOM 908 N N . LEU A 1 110 ? 7.806 -7.843 -16.642 1.00 97.69 110 LEU A N 1
ATOM 909 C CA . LEU A 1 110 ? 8.436 -8.982 -15.957 1.00 97.69 110 LEU A CA 1
ATOM 910 C C . LEU A 1 110 ? 7.415 -9.976 -15.392 1.00 97.69 110 LEU A C 1
ATOM 912 O O . LEU A 1 110 ? 7.743 -11.130 -15.131 1.00 97.69 110 LEU A O 1
ATOM 916 N N . THR A 1 111 ? 6.172 -9.535 -15.193 1.00 96.94 111 THR A N 1
ATOM 917 C CA . THR A 1 111 ? 5.122 -10.367 -14.606 1.00 96.94 111 THR A CA 1
ATOM 918 C C . THR A 1 111 ? 4.129 -10.898 -15.631 1.00 96.94 111 THR A C 1
ATOM 920 O O . THR A 1 111 ? 3.471 -11.877 -15.308 1.00 96.94 111 THR A O 1
ATOM 923 N N . GLU A 1 112 ? 3.996 -10.294 -16.820 1.00 92.38 112 GLU A N 1
ATOM 924 C CA . GLU A 1 112 ? 2.827 -10.365 -17.725 1.00 92.38 112 GLU A CA 1
ATOM 925 C C . GLU A 1 112 ? 2.336 -11.786 -18.057 1.00 92.38 112 GLU A C 1
ATOM 927 O O . GLU A 1 112 ? 1.130 -12.048 -18.034 1.00 92.38 112 GLU A O 1
ATOM 932 N N . ASN A 1 113 ? 3.265 -12.719 -18.268 1.00 90.81 113 ASN A N 1
ATOM 933 C CA . ASN A 1 113 ? 2.961 -14.093 -18.682 1.00 90.81 113 ASN A CA 1
ATOM 934 C C . ASN A 1 113 ? 2.946 -15.105 -17.530 1.00 90.81 113 ASN A C 1
ATOM 936 O O . ASN A 1 113 ? 2.723 -16.294 -17.752 1.00 90.81 113 ASN A O 1
ATOM 940 N N . SER A 1 114 ? 3.197 -14.659 -16.301 1.00 93.25 114 SER A N 1
ATOM 941 C CA . SER A 1 114 ? 3.235 -15.552 -15.149 1.00 93.25 114 SER A CA 1
ATOM 942 C C . SER A 1 114 ? 1.848 -15.774 -14.547 1.00 93.25 114 SER A C 1
ATOM 944 O O . SER A 1 114 ? 1.048 -14.842 -14.438 1.00 93.25 114 SER A O 1
ATOM 946 N N . ILE A 1 115 ? 1.602 -17.014 -14.122 1.00 92.19 115 ILE A N 1
ATOM 947 C CA . ILE A 1 115 ? 0.452 -17.425 -13.301 1.00 92.19 115 ILE A CA 1
ATOM 948 C C . ILE A 1 115 ? 0.841 -17.672 -11.836 1.00 92.19 115 ILE A C 1
ATOM 950 O O . ILE A 1 115 ? -0.013 -18.016 -11.024 1.00 92.19 115 ILE A O 1
ATOM 954 N N . ASP A 1 116 ? 2.127 -17.525 -11.507 1.00 94.31 116 ASP A N 1
ATOM 955 C CA . ASP A 1 116 ? 2.637 -17.663 -10.146 1.00 94.31 116 ASP A CA 1
ATOM 956 C C . ASP A 1 116 ? 2.068 -16.564 -9.233 1.00 94.31 116 ASP A C 1
ATOM 958 O O . ASP A 1 116 ? 2.001 -15.393 -9.612 1.00 94.31 116 ASP A O 1
ATOM 962 N N . GLU A 1 117 ? 1.668 -16.933 -8.015 1.00 93.81 117 GLU A N 1
ATOM 963 C CA . GLU A 1 117 ? 0.981 -16.029 -7.084 1.00 93.81 117 GLU A CA 1
ATOM 964 C C . GLU A 1 117 ? 1.841 -14.834 -6.671 1.00 93.81 117 GLU A C 1
ATOM 966 O O . GLU A 1 117 ? 1.317 -13.728 -6.524 1.00 93.81 117 GLU A O 1
ATOM 971 N N . HIS A 1 118 ? 3.153 -15.027 -6.510 1.00 94.06 118 HIS A N 1
ATOM 972 C CA . HIS A 1 118 ? 4.069 -13.932 -6.210 1.00 94.06 118 HIS A CA 1
ATOM 973 C C . HIS A 1 118 ? 4.119 -12.948 -7.386 1.00 94.06 118 HIS A C 1
ATOM 975 O O . HIS A 1 118 ? 3.919 -11.747 -7.183 1.00 94.06 118 HIS A O 1
ATOM 981 N N . MET A 1 119 ? 4.279 -13.438 -8.616 1.00 96.69 119 MET A N 1
ATOM 982 C CA . MET A 1 119 ? 4.291 -12.585 -9.811 1.00 96.69 119 MET A CA 1
ATOM 983 C C . MET A 1 119 ? 2.952 -11.875 -10.047 1.00 96.69 119 MET A C 1
ATOM 985 O O . MET A 1 119 ? 2.932 -10.685 -10.371 1.00 96.69 119 MET A O 1
ATOM 989 N N . LEU A 1 120 ? 1.827 -12.562 -9.837 1.00 97.69 120 LEU A N 1
ATOM 990 C CA . LEU A 1 120 ? 0.493 -11.961 -9.904 1.00 97.69 120 LEU A CA 1
ATOM 991 C C . LEU A 1 120 ? 0.320 -10.876 -8.833 1.00 97.69 120 LEU A C 1
ATOM 993 O O . LEU A 1 120 ? -0.186 -9.791 -9.123 1.00 97.69 120 LEU A O 1
ATOM 997 N N . PHE A 1 121 ? 0.780 -11.122 -7.605 1.00 97.50 121 PHE A N 1
ATOM 998 C CA . PHE A 1 121 ? 0.699 -10.136 -6.531 1.00 97.50 121 PHE A CA 1
ATOM 999 C C . PHE A 1 121 ? 1.576 -8.904 -6.801 1.00 97.50 121 PHE A C 1
ATOM 1001 O O . PHE A 1 121 ? 1.151 -7.775 -6.532 1.00 97.50 121 PHE A O 1
ATOM 1008 N N . MET A 1 122 ? 2.765 -9.086 -7.385 1.00 97.62 122 MET A N 1
ATOM 1009 C CA . MET A 1 122 ? 3.611 -7.974 -7.835 1.00 97.62 122 MET A CA 1
ATOM 1010 C C . MET A 1 122 ? 2.947 -7.178 -8.960 1.00 97.62 122 MET A C 1
ATOM 1012 O O . MET A 1 122 ? 2.911 -5.948 -8.894 1.00 97.62 122 MET A O 1
ATOM 1016 N N . ARG A 1 123 ? 2.328 -7.858 -9.935 1.00 98.19 123 ARG A N 1
ATOM 1017 C CA . ARG A 1 123 ? 1.549 -7.207 -11.000 1.00 98.19 123 ARG A CA 1
ATOM 1018 C C . ARG A 1 123 ? 0.423 -6.352 -10.426 1.00 98.19 123 ARG A C 1
ATOM 1020 O O . ARG A 1 123 ? 0.277 -5.191 -10.802 1.00 98.19 123 ARG A O 1
ATOM 1027 N N . ALA A 1 124 ? -0.350 -6.904 -9.490 1.00 98.06 124 ALA A N 1
ATOM 1028 C CA . ALA A 1 124 ? -1.417 -6.173 -8.818 1.00 98.06 124 ALA A CA 1
ATOM 1029 C C . ALA A 1 124 ? -0.870 -4.956 -8.054 1.00 98.06 124 ALA A C 1
ATOM 1031 O O . ALA A 1 124 ? -1.409 -3.861 -8.188 1.00 98.06 124 ALA A O 1
ATOM 1032 N N . THR A 1 125 ? 0.227 -5.120 -7.311 1.00 97.62 125 THR A N 1
ATOM 1033 C CA . THR A 1 125 ? 0.873 -4.028 -6.561 1.00 97.62 125 THR A CA 1
ATOM 1034 C C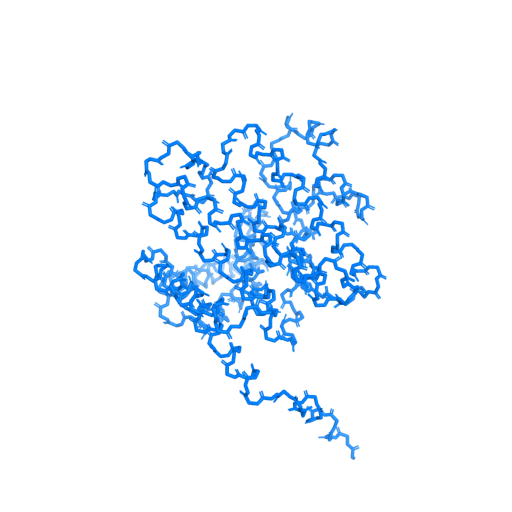 . THR A 1 125 ? 1.283 -2.874 -7.480 1.00 97.62 125 THR A C 1
ATOM 1036 O O . THR A 1 125 ? 0.951 -1.725 -7.195 1.00 97.62 125 THR A O 1
ATOM 1039 N N . LEU A 1 126 ? 1.929 -3.172 -8.611 1.00 98.06 126 LEU A N 1
ATOM 1040 C CA . LEU A 1 126 ? 2.313 -2.173 -9.614 1.00 98.06 126 LEU A CA 1
ATOM 1041 C C . LEU A 1 126 ? 1.096 -1.456 -10.213 1.00 98.06 126 LEU A C 1
ATOM 1043 O O . LEU A 1 126 ? 1.118 -0.236 -10.360 1.00 98.06 126 LEU A O 1
ATOM 1047 N N . LYS A 1 127 ? 0.006 -2.184 -10.491 1.00 98.19 127 LYS A N 1
ATOM 1048 C CA . LYS A 1 127 ? -1.260 -1.589 -10.952 1.00 98.19 127 LYS A CA 1
ATOM 1049 C C . LYS A 1 127 ? -1.872 -0.647 -9.913 1.00 98.19 127 LYS A C 1
ATOM 1051 O O . LYS A 1 127 ? -2.360 0.421 -10.277 1.00 98.19 127 LYS A O 1
ATOM 1056 N N . PHE A 1 128 ? -1.811 -0.982 -8.624 1.00 97.25 128 PHE A N 1
ATOM 1057 C CA . PHE A 1 128 ? -2.272 -0.073 -7.571 1.00 97.25 128 PHE A CA 1
ATOM 1058 C C . PHE A 1 128 ? -1.369 1.146 -7.401 1.00 97.25 128 PHE A C 1
ATOM 1060 O O . PHE A 1 128 ? -1.886 2.235 -7.161 1.00 97.25 128 PHE A O 1
ATOM 1067 N N . ASP A 1 1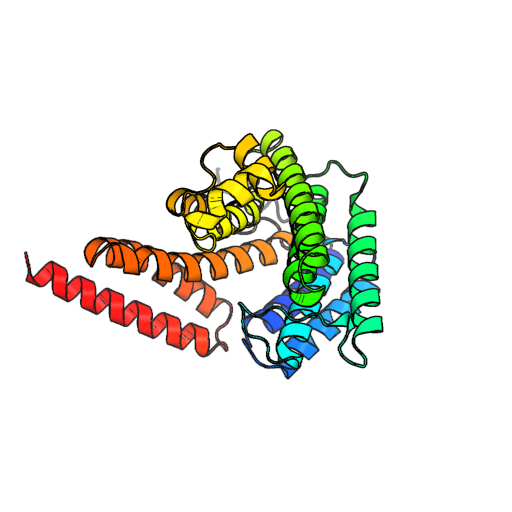29 ? -0.052 1.009 -7.545 1.00 96.00 129 ASP A N 1
ATOM 1068 C CA . ASP A 1 129 ? 0.845 2.167 -7.510 1.00 96.00 129 ASP A CA 1
ATOM 1069 C C . ASP A 1 129 ? 0.618 3.079 -8.730 1.00 96.00 129 ASP A C 1
ATOM 1071 O O . ASP A 1 129 ? 0.480 4.291 -8.557 1.00 96.00 129 ASP A O 1
ATOM 1075 N N . GLN A 1 130 ? 0.407 2.510 -9.925 1.00 96.38 130 GLN A N 1
ATOM 1076 C CA . GLN A 1 130 ? -0.036 3.250 -11.115 1.00 96.38 130 GLN A CA 1
ATOM 1077 C C . GLN A 1 130 ? -1.366 3.976 -10.869 1.00 96.38 130 GLN A C 1
ATOM 1079 O O . GLN A 1 130 ? -1.513 5.139 -11.244 1.00 96.38 130 GLN A O 1
ATOM 1084 N N . ALA A 1 131 ? -2.324 3.324 -10.201 1.00 95.44 131 ALA A N 1
ATOM 1085 C CA . ALA A 1 131 ? -3.605 3.931 -9.859 1.00 95.44 131 ALA A CA 1
ATOM 1086 C C . ALA A 1 131 ? -3.452 5.112 -8.888 1.00 95.44 131 ALA A C 1
ATOM 1088 O O . ALA A 1 131 ? -4.009 6.183 -9.134 1.00 95.44 131 ALA A O 1
ATOM 1089 N N . LYS A 1 132 ? -2.662 4.948 -7.815 1.00 92.88 132 LYS A N 1
ATOM 1090 C CA . LYS A 1 132 ? -2.355 6.021 -6.852 1.00 92.88 132 LYS A CA 1
ATOM 1091 C C . LYS A 1 132 ? -1.693 7.208 -7.553 1.00 92.88 132 LYS A C 1
ATOM 1093 O O . LYS A 1 132 ? -2.100 8.349 -7.335 1.00 92.88 132 LYS A O 1
ATOM 1098 N N . PHE A 1 133 ? -0.708 6.940 -8.410 1.00 94.69 133 PHE A N 1
ATOM 1099 C CA . PHE A 1 133 ? -0.002 7.973 -9.160 1.00 94.69 133 PHE A CA 1
ATOM 1100 C C . PHE A 1 133 ? -0.941 8.720 -10.111 1.00 94.69 133 PHE A C 1
ATOM 1102 O O . PHE A 1 133 ? -0.986 9.946 -10.081 1.00 94.69 133 PHE A O 1
ATOM 1109 N N . ALA A 1 134 ? -1.737 8.001 -10.907 1.00 94.19 134 ALA A N 1
ATOM 1110 C CA . ALA A 1 134 ? -2.668 8.606 -11.855 1.00 94.19 134 ALA A CA 1
ATOM 1111 C C . ALA A 1 134 ? -3.733 9.468 -11.161 1.00 94.19 134 ALA A C 1
ATOM 1113 O O . ALA A 1 134 ? -3.986 10.594 -11.593 1.00 94.19 134 ALA A O 1
ATOM 1114 N N . ALA A 1 135 ? -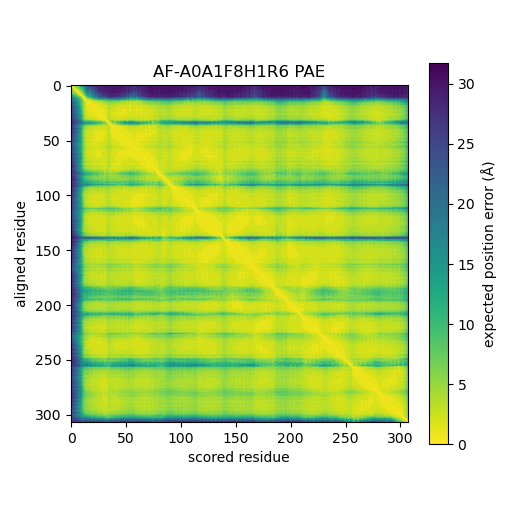4.308 8.975 -10.059 1.00 90.38 135 ALA A N 1
ATOM 1115 C CA . ALA A 1 135 ? -5.302 9.715 -9.286 1.00 90.38 135 ALA A CA 1
ATOM 1116 C C . ALA A 1 135 ? -4.718 11.010 -8.710 1.00 90.38 135 ALA A C 1
ATOM 1118 O O . ALA A 1 135 ? -5.350 12.059 -8.775 1.00 90.38 135 ALA A O 1
ATOM 1119 N N . LYS A 1 136 ? -3.497 10.945 -8.168 1.00 90.00 136 LYS A N 1
ATOM 1120 C CA . LYS A 1 136 ? -2.898 12.077 -7.462 1.00 90.00 136 LYS A CA 1
ATOM 1121 C C . LYS A 1 136 ? -2.229 13.090 -8.389 1.00 90.00 136 LYS A C 1
ATOM 1123 O O . LYS A 1 136 ? -2.255 14.284 -8.087 1.00 90.00 136 LYS A O 1
ATOM 1128 N N . TYR A 1 137 ? -1.625 12.624 -9.483 1.00 91.94 137 TYR A N 1
ATOM 1129 C CA . TYR A 1 137 ? -0.658 13.402 -10.259 1.00 91.94 137 TYR A CA 1
ATOM 1130 C C . TYR A 1 137 ? -0.998 13.624 -11.730 1.00 91.94 137 TYR A C 1
ATOM 1132 O O . TYR A 1 137 ? -0.393 14.497 -12.348 1.00 91.94 137 TYR A O 1
ATOM 1140 N N . GLU A 1 138 ? -1.951 12.887 -12.305 1.00 89.06 138 GLU A N 1
ATOM 1141 C CA . GLU A 1 138 ? -2.244 12.956 -13.748 1.00 89.06 138 GLU A CA 1
ATOM 1142 C C . GLU A 1 138 ? -3.531 13.713 -14.107 1.00 89.06 138 GLU A C 1
ATOM 1144 O O . GLU A 1 138 ? -4.067 13.544 -15.203 1.00 89.06 138 GLU A O 1
ATOM 1149 N N . GLY A 1 139 ? -3.996 14.575 -13.197 1.00 71.12 139 GLY A N 1
ATOM 1150 C CA . GLY A 1 139 ? -5.013 15.597 -13.449 1.00 71.12 139 GLY A CA 1
ATOM 1151 C C . GLY A 1 139 ? -6.443 15.091 -13.709 1.00 71.12 139 GLY A C 1
ATOM 1152 O O . GLY A 1 139 ? -6.682 14.179 -14.497 1.00 71.12 139 GLY A O 1
ATOM 1153 N N . ARG A 1 140 ? -7.420 15.775 -13.090 1.00 72.75 140 ARG A N 1
ATOM 1154 C CA . ARG A 1 140 ? -8.887 15.715 -13.313 1.00 72.75 140 ARG A CA 1
ATOM 1155 C C . ARG A 1 140 ? -9.414 14.357 -13.845 1.00 72.75 140 ARG A C 1
ATOM 1157 O O . ARG A 1 140 ? -9.071 13.290 -13.352 1.00 72.75 140 ARG A O 1
ATOM 1164 N N . TYR A 1 141 ? -10.320 14.383 -14.824 1.00 76.94 141 TYR A N 1
ATOM 1165 C CA . TYR A 1 141 ? -11.120 13.221 -15.220 1.00 76.94 141 TYR A CA 1
ATOM 1166 C C . TYR A 1 141 ? -10.311 12.114 -15.920 1.00 76.94 141 TYR A C 1
ATOM 1168 O O . TYR A 1 141 ? -10.591 10.932 -15.728 1.00 76.94 141 TYR A O 1
ATOM 1176 N N . SER A 1 142 ? -9.294 12.467 -16.716 1.00 82.06 142 SER A N 1
ATOM 1177 C CA . SER A 1 142 ? -8.439 11.491 -17.407 1.00 82.06 142 SER A CA 1
ATOM 1178 C C . SER A 1 142 ? -7.555 10.700 -16.446 1.00 82.06 142 SER A C 1
ATOM 1180 O O . SER A 1 142 ? -7.452 9.483 -16.600 1.00 82.06 142 SER A O 1
ATOM 1182 N N . GLY A 1 143 ? -6.956 11.365 -15.449 1.00 86.50 143 GLY A N 1
ATOM 1183 C CA . GLY A 1 143 ? -6.165 10.715 -14.404 1.00 86.50 143 GLY A CA 1
ATOM 1184 C C . GLY A 1 143 ? -7.030 9.796 -13.546 1.00 86.50 143 GLY A C 1
ATOM 1185 O O . GLY A 1 143 ? -6.690 8.630 -13.359 1.00 86.50 143 GLY A O 1
ATOM 1186 N N . LEU A 1 144 ? -8.217 10.261 -13.140 1.00 88.25 144 LEU A N 1
ATOM 1187 C CA . LEU A 1 144 ? -9.176 9.448 -12.382 1.00 88.25 144 LEU A CA 1
ATOM 1188 C C . LEU A 1 144 ? -9.666 8.220 -13.163 1.00 88.25 144 LEU A C 1
ATOM 1190 O O . LEU A 1 144 ? -9.731 7.128 -12.604 1.00 88.25 144 LEU A O 1
ATOM 1194 N N . ARG A 1 145 ? -9.960 8.353 -14.464 1.00 91.56 145 ARG A N 1
ATOM 1195 C CA . ARG A 1 145 ? -10.360 7.212 -15.305 1.00 91.56 145 ARG A CA 1
ATOM 1196 C C . ARG A 1 145 ? -9.236 6.184 -15.454 1.00 91.56 145 ARG A C 1
ATOM 1198 O O . ARG A 1 145 ? -9.506 4.984 -15.412 1.00 91.56 145 ARG A O 1
ATOM 1205 N N . LYS A 1 146 ? -7.989 6.634 -15.635 1.00 93.94 146 LYS A N 1
ATOM 1206 C CA . LYS A 1 146 ? -6.816 5.745 -15.656 1.00 93.94 146 LYS A CA 1
ATOM 1207 C C . LYS A 1 146 ? -6.634 5.044 -14.311 1.00 93.94 146 LYS A C 1
ATOM 1209 O O . LYS A 1 146 ? -6.392 3.841 -14.290 1.00 93.94 146 LYS A O 1
ATOM 1214 N N . ALA A 1 147 ? -6.793 5.778 -13.211 1.00 94.75 147 ALA A N 1
ATOM 1215 C CA . ALA A 1 147 ? -6.678 5.235 -11.868 1.00 94.75 147 ALA A CA 1
ATOM 1216 C C . ALA A 1 147 ? -7.733 4.162 -11.585 1.00 94.75 147 ALA A C 1
ATOM 1218 O O . ALA A 1 147 ? -7.385 3.077 -11.129 1.00 94.75 147 ALA A O 1
ATOM 1219 N N . ASP A 1 148 ? -9.001 4.428 -11.915 1.00 95.56 148 ASP A N 1
ATOM 1220 C CA . ASP A 1 148 ? -10.093 3.461 -11.762 1.00 95.56 148 ASP A CA 1
ATOM 1221 C C . ASP A 1 148 ? -9.856 2.202 -12.607 1.00 95.56 148 ASP A C 1
ATOM 1223 O O . ASP A 1 148 ? -10.023 1.088 -12.114 1.00 95.56 148 ASP A O 1
ATOM 1227 N N . GLN A 1 149 ? -9.387 2.355 -13.851 1.00 97.06 149 GLN A N 1
ATOM 1228 C CA . GLN A 1 149 ? -9.035 1.214 -14.694 1.00 97.06 149 GLN A CA 1
ATOM 1229 C C . GLN A 1 149 ? -7.881 0.386 -14.106 1.00 97.06 149 GLN A C 1
ATOM 1231 O O . GLN A 1 149 ? -8.012 -0.833 -13.999 1.00 97.06 149 GLN A O 1
ATOM 1236 N N . ALA A 1 150 ? -6.777 1.021 -13.707 1.00 97.56 150 ALA A N 1
ATOM 1237 C CA . ALA A 1 150 ? -5.626 0.321 -13.140 1.00 97.56 150 ALA A CA 1
ATOM 1238 C C . ALA A 1 150 ? -5.981 -0.377 -11.814 1.00 97.56 150 ALA A C 1
ATOM 1240 O O . ALA A 1 150 ? -5.620 -1.536 -11.609 1.00 97.56 150 ALA A O 1
ATOM 1241 N N . ALA A 1 151 ? -6.761 0.276 -10.946 1.00 97.56 151 ALA A N 1
ATOM 1242 C CA . ALA A 1 151 ? -7.264 -0.334 -9.719 1.00 97.56 151 ALA A CA 1
ATOM 1243 C C . ALA A 1 151 ? -8.173 -1.539 -10.009 1.00 97.56 151 ALA A C 1
ATOM 1245 O O . ALA A 1 151 ? -8.032 -2.572 -9.357 1.00 97.56 151 ALA A O 1
ATOM 1246 N N . ALA A 1 152 ? -9.063 -1.451 -11.004 1.00 98.00 152 ALA A N 1
ATOM 1247 C CA . ALA A 1 152 ? -9.932 -2.560 -11.400 1.00 98.00 152 ALA A CA 1
ATOM 1248 C C . ALA A 1 152 ? -9.133 -3.768 -11.915 1.00 98.00 152 ALA A C 1
ATOM 1250 O O . ALA A 1 152 ? -9.384 -4.898 -11.498 1.00 98.00 152 ALA A O 1
ATOM 1251 N N . GLU A 1 153 ? -8.132 -3.531 -12.767 1.00 98.19 153 GLU A N 1
ATOM 1252 C CA . GLU A 1 153 ? -7.210 -4.570 -13.243 1.00 98.19 153 GLU A CA 1
ATOM 1253 C C . GLU A 1 153 ? -6.457 -5.226 -12.074 1.00 98.19 153 GLU A C 1
ATOM 1255 O O . GLU A 1 153 ? -6.386 -6.454 -11.998 1.00 98.19 153 GLU A O 1
ATOM 1260 N N . GLY A 1 154 ? -5.969 -4.429 -11.116 1.00 98.12 154 GLY A N 1
ATOM 1261 C CA . GLY A 1 154 ? -5.346 -4.926 -9.888 1.00 98.12 154 GLY A CA 1
ATOM 1262 C C . GLY A 1 154 ? -6.293 -5.790 -9.048 1.00 98.12 154 GLY A C 1
ATOM 1263 O O . GLY A 1 154 ? -5.931 -6.898 -8.661 1.00 98.12 154 GLY A O 1
ATOM 1264 N N . ILE A 1 155 ? -7.529 -5.333 -8.811 1.00 98.25 155 ILE A N 1
ATOM 1265 C CA . ILE A 1 155 ? -8.558 -6.091 -8.075 1.00 98.25 155 ILE A CA 1
ATOM 1266 C C . ILE A 1 155 ? -8.856 -7.418 -8.775 1.00 98.25 155 ILE A C 1
ATOM 1268 O O . ILE A 1 155 ? -8.938 -8.450 -8.110 1.00 98.25 155 ILE A O 1
ATOM 1272 N N . LYS A 1 156 ? -8.994 -7.413 -10.106 1.00 97.88 156 LYS A N 1
ATOM 1273 C CA . LYS A 1 156 ? -9.233 -8.626 -10.893 1.00 97.88 156 LYS A CA 1
ATOM 1274 C C . LYS A 1 156 ? -8.122 -9.658 -10.683 1.00 97.88 156 LYS A C 1
ATOM 1276 O O . LYS A 1 156 ? -8.428 -10.805 -10.373 1.00 97.88 156 LYS A O 1
ATOM 1281 N N . ILE A 1 157 ? -6.858 -9.239 -10.749 1.00 98.00 157 ILE A N 1
ATOM 1282 C CA . ILE A 1 157 ? -5.708 -10.121 -10.493 1.00 98.00 157 ILE A CA 1
ATOM 1283 C C . ILE A 1 157 ? -5.764 -10.694 -9.070 1.00 98.00 157 ILE A C 1
ATOM 1285 O O . ILE A 1 157 ? -5.598 -11.895 -8.880 1.00 98.00 157 ILE A O 1
ATOM 1289 N N . LEU A 1 158 ? -6.052 -9.867 -8.061 1.00 97.88 158 LEU A N 1
ATOM 1290 C CA . LEU A 1 158 ? -6.157 -10.336 -6.674 1.00 97.88 158 LEU A CA 1
ATOM 1291 C C . LEU A 1 158 ? -7.303 -11.332 -6.465 1.00 97.88 158 LEU A C 1
ATOM 1293 O O . LEU A 1 158 ? -7.163 -12.262 -5.674 1.00 97.88 158 LEU A O 1
ATOM 1297 N N . LYS A 1 159 ? -8.425 -11.169 -7.176 1.00 96.00 159 LYS A N 1
ATOM 1298 C CA . LYS A 1 159 ? -9.524 -12.146 -7.171 1.00 96.00 159 LYS A CA 1
ATOM 1299 C C . LYS A 1 159 ? -9.070 -13.484 -7.741 1.00 96.00 159 LYS A C 1
ATOM 1301 O O . LYS A 1 159 ? -9.433 -14.514 -7.185 1.00 96.00 159 LYS A O 1
ATOM 1306 N N . ASP A 1 160 ? -8.278 -13.473 -8.808 1.00 94.88 160 ASP A N 1
ATOM 1307 C CA . ASP A 1 160 ? -7.741 -14.698 -9.403 1.00 94.88 160 ASP A CA 1
ATOM 1308 C C . ASP A 1 160 ? -6.737 -15.387 -8.465 1.00 94.88 160 ASP A C 1
ATOM 1310 O O . ASP A 1 160 ? -6.825 -16.601 -8.282 1.00 94.88 160 ASP A O 1
ATOM 1314 N N . ILE A 1 161 ? -5.889 -14.624 -7.760 1.00 96.75 161 ILE A N 1
ATOM 1315 C CA . ILE A 1 161 ? -5.047 -15.165 -6.677 1.00 96.75 161 ILE A CA 1
ATOM 1316 C C . ILE A 1 161 ? -5.919 -15.820 -5.600 1.00 96.75 161 ILE A C 1
ATOM 1318 O O . ILE A 1 161 ? -5.678 -16.962 -5.232 1.00 96.75 161 ILE A O 1
ATOM 1322 N N . LEU A 1 162 ? -6.955 -15.135 -5.105 1.00 95.88 162 LEU A N 1
ATOM 1323 C CA . LEU A 1 162 ? -7.791 -15.643 -4.010 1.00 95.88 162 LEU A CA 1
ATOM 1324 C C . LEU A 1 162 ? -8.709 -16.806 -4.408 1.00 95.88 162 LEU A C 1
ATOM 1326 O O . LEU A 1 162 ? -9.109 -17.580 -3.541 1.00 95.88 162 LEU A O 1
ATOM 1330 N N . ARG A 1 163 ? -9.047 -16.945 -5.694 1.00 93.38 163 ARG A N 1
ATOM 1331 C CA . ARG A 1 163 ? -9.743 -18.128 -6.225 1.00 93.38 163 ARG A CA 1
ATOM 1332 C C . ARG A 1 163 ? -8.855 -19.366 -6.155 1.00 93.38 163 ARG A C 1
ATOM 1334 O O . ARG A 1 163 ? -9.343 -20.426 -5.776 1.00 93.38 163 ARG A O 1
ATOM 1341 N N . SER A 1 164 ? -7.578 -19.216 -6.495 1.00 93.88 164 SER A N 1
ATOM 1342 C CA . SER A 1 164 ? -6.590 -20.300 -6.456 1.00 93.88 164 SER A CA 1
ATOM 1343 C C . SER A 1 164 ? -6.106 -20.586 -5.031 1.00 93.88 164 SER A C 1
ATOM 1345 O O . SER A 1 164 ? -6.003 -21.741 -4.626 1.00 93.88 164 SER A O 1
ATOM 1347 N N . ASN A 1 165 ? -5.878 -19.536 -4.242 1.00 94.81 165 ASN A N 1
ATOM 1348 C CA . ASN A 1 165 ? -5.397 -19.598 -2.869 1.00 94.81 165 ASN A CA 1
ATOM 1349 C C . ASN A 1 165 ? -6.149 -18.599 -1.974 1.00 94.81 165 ASN A C 1
ATOM 1351 O O . ASN A 1 165 ? -5.705 -17.464 -1.757 1.00 94.81 165 ASN A O 1
ATOM 1355 N N . PRO A 1 166 ? -7.264 -19.033 -1.359 1.00 91.94 166 PRO A N 1
ATOM 1356 C CA . PRO A 1 166 ? -8.051 -18.202 -0.446 1.00 91.94 166 PRO A CA 1
ATOM 1357 C C . PRO A 1 166 ? -7.285 -17.707 0.792 1.00 91.94 166 PRO A C 1
ATOM 1359 O O . PRO A 1 166 ? -7.762 -16.808 1.494 1.00 91.94 166 PRO A O 1
ATOM 1362 N N . ASN A 1 167 ? -6.118 -18.296 1.082 1.00 92.50 167 ASN A N 1
ATOM 1363 C CA . ASN A 1 167 ? -5.259 -17.967 2.216 1.00 92.50 167 ASN A CA 1
ATOM 1364 C C . ASN A 1 167 ? -4.123 -16.998 1.858 1.00 92.50 167 ASN A C 1
ATOM 1366 O O . ASN A 1 167 ? -3.315 -16.678 2.729 1.00 92.50 167 ASN A O 1
ATOM 1370 N N . PHE A 1 168 ? -4.068 -16.477 0.627 1.00 94.81 168 PHE A N 1
ATOM 1371 C CA . PHE A 1 168 ? -3.096 -15.456 0.240 1.00 94.81 168 PHE A CA 1
ATOM 1372 C C . PHE A 1 168 ? -3.431 -14.099 0.891 1.00 94.81 168 PHE A C 1
ATOM 1374 O O . PHE A 1 168 ? -4.066 -13.221 0.305 1.00 94.81 168 PHE A O 1
ATOM 1381 N N . CYS A 1 169 ? -3.041 -13.923 2.156 1.00 94.44 169 CYS A N 1
ATOM 1382 C CA . CYS A 1 169 ? -3.552 -12.829 2.981 1.00 94.44 169 CYS A CA 1
ATOM 1383 C C . CYS A 1 169 ? -3.165 -11.430 2.487 1.00 94.44 169 CYS A C 1
ATOM 1385 O O . CYS A 1 169 ? -3.953 -10.497 2.633 1.00 94.44 169 CYS A O 1
ATOM 1387 N N . SER A 1 170 ? -1.988 -11.267 1.873 1.00 95.00 170 SER A N 1
ATOM 1388 C CA . SER A 1 170 ? -1.526 -9.962 1.382 1.00 95.00 170 SER A CA 1
ATOM 1389 C C . SER A 1 170 ? -2.439 -9.372 0.301 1.00 95.00 170 SER A C 1
ATOM 1391 O O . SER A 1 170 ? -2.468 -8.155 0.141 1.00 95.00 170 SER A O 1
ATOM 1393 N N . ALA A 1 171 ? -3.251 -10.186 -0.389 1.00 95.75 171 ALA A N 1
ATOM 1394 C CA . ALA A 1 171 ? -4.262 -9.688 -1.324 1.00 95.75 171 ALA A CA 1
ATOM 1395 C C . ALA A 1 171 ? -5.331 -8.825 -0.627 1.00 95.75 171 ALA A C 1
ATOM 1397 O O . ALA A 1 171 ? -5.823 -7.852 -1.202 1.00 95.75 171 ALA A O 1
ATOM 1398 N N . TYR A 1 172 ? -5.656 -9.122 0.636 1.00 96.69 172 TYR A N 1
ATOM 1399 C CA . TYR A 1 172 ? -6.664 -8.370 1.382 1.00 96.69 172 TYR A CA 1
ATOM 1400 C C . TYR A 1 172 ? -6.221 -6.946 1.749 1.00 96.69 172 TYR A C 1
ATOM 1402 O O . TYR A 1 172 ? -7.089 -6.136 2.069 1.00 96.69 172 TYR A O 1
ATOM 1410 N N . LEU A 1 173 ? -4.929 -6.597 1.625 1.00 96.31 173 LEU A N 1
ATOM 1411 C CA . LEU A 1 173 ? -4.464 -5.206 1.727 1.00 96.31 173 LEU A CA 1
ATOM 1412 C C . LEU A 1 173 ? -5.233 -4.321 0.747 1.00 96.31 173 LEU A C 1
ATOM 1414 O O . LEU A 1 173 ? -5.927 -3.391 1.146 1.00 96.31 173 LEU A O 1
ATOM 1418 N N . PHE A 1 174 ? -5.104 -4.601 -0.550 1.00 96.19 174 PHE A N 1
ATOM 1419 C CA . PHE A 1 174 ? -5.616 -3.697 -1.571 1.00 96.19 174 PHE A CA 1
ATOM 1420 C C . PHE A 1 174 ? -7.133 -3.795 -1.690 1.00 96.19 174 PHE A C 1
ATOM 1422 O O . PHE A 1 174 ? -7.798 -2.775 -1.870 1.00 96.19 174 PHE A O 1
ATOM 1429 N N . LEU A 1 175 ? -7.690 -5.001 -1.534 1.00 96.50 175 LEU A N 1
ATOM 1430 C CA . LEU A 1 175 ? -9.137 -5.201 -1.508 1.00 96.50 175 LEU A CA 1
ATOM 1431 C C . LEU A 1 175 ? -9.767 -4.460 -0.320 1.00 96.50 175 LEU A C 1
ATOM 1433 O O . LEU A 1 175 ? -10.747 -3.735 -0.490 1.00 96.50 175 LEU A O 1
ATOM 1437 N N . GLY A 1 176 ? -9.175 -4.590 0.870 1.00 96.44 176 GLY A N 1
ATOM 1438 C CA . GLY A 1 176 ? -9.611 -3.896 2.077 1.00 96.44 176 GLY A CA 1
ATOM 1439 C C . GLY A 1 176 ? -9.440 -2.380 1.976 1.00 96.44 176 GLY A C 1
ATOM 1440 O O . GLY A 1 176 ? -10.359 -1.645 2.324 1.00 96.44 176 GLY A O 1
ATOM 1441 N N . ALA A 1 177 ? -8.322 -1.896 1.428 1.00 95.62 177 ALA A N 1
ATOM 1442 C CA . ALA A 1 177 ? -8.056 -0.468 1.259 1.00 95.62 177 ALA A CA 1
ATOM 1443 C C . ALA A 1 177 ? -9.030 0.200 0.273 1.00 95.62 177 ALA A C 1
ATOM 1445 O O . ALA A 1 177 ? -9.591 1.249 0.590 1.00 95.62 177 ALA A O 1
ATOM 1446 N N . ASN A 1 178 ? -9.295 -0.422 -0.882 1.00 94.75 178 ASN A N 1
ATOM 1447 C CA . ASN A 1 178 ? -10.276 0.097 -1.842 1.00 94.75 178 ASN A CA 1
ATOM 1448 C C . ASN A 1 178 ? -11.690 0.074 -1.251 1.00 94.75 178 ASN A C 1
ATOM 1450 O O . ASN A 1 178 ? -12.431 1.051 -1.368 1.00 94.75 178 ASN A O 1
ATOM 1454 N N . ARG A 1 179 ? -12.056 -1.000 -0.538 1.00 95.38 179 ARG A N 1
ATOM 1455 C CA . ARG A 1 179 ? -13.336 -1.066 0.174 1.00 95.38 179 ARG A CA 1
ATOM 1456 C C . ARG A 1 179 ? -13.462 0.036 1.225 1.00 95.38 179 ARG A C 1
ATOM 1458 O O . ARG A 1 179 ? -14.496 0.698 1.313 1.00 95.38 179 ARG A O 1
ATOM 1465 N N . LEU A 1 180 ? -12.397 0.279 1.987 1.00 94.56 180 LEU A N 1
ATOM 1466 C CA . LEU A 1 180 ? -12.353 1.341 2.986 1.00 94.56 180 LEU A CA 1
ATOM 1467 C C . LEU A 1 180 ? -12.544 2.709 2.324 1.00 94.56 180 LEU A C 1
ATOM 1469 O O . LEU A 1 180 ? -13.380 3.489 2.781 1.00 94.56 180 LEU A O 1
ATOM 1473 N N . G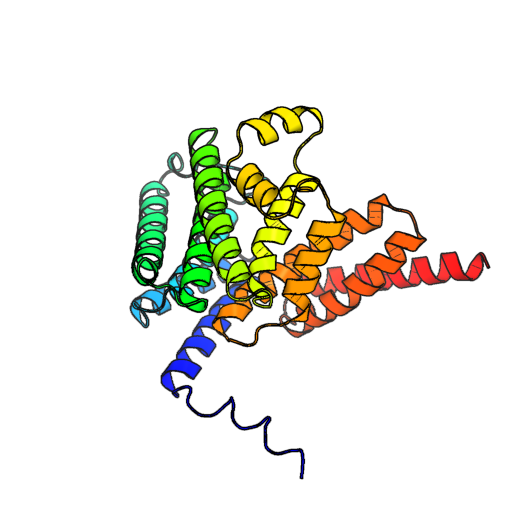LN A 1 181 ? -11.842 2.977 1.221 1.00 91.50 181 GLN A N 1
ATOM 1474 C CA . GLN A 1 181 ? -11.986 4.211 0.451 1.00 91.50 181 GLN A CA 1
ATOM 1475 C C . GLN A 1 181 ? -13.429 4.408 -0.025 1.00 91.50 181 GLN A C 1
ATOM 1477 O O . GLN A 1 181 ? -14.016 5.461 0.228 1.00 91.50 181 GLN A O 1
ATOM 1482 N N . PHE A 1 182 ? -14.041 3.384 -0.623 1.00 92.19 182 PHE A N 1
ATOM 1483 C CA . PHE A 1 182 ? -15.433 3.454 -1.065 1.00 92.19 182 PHE A CA 1
ATOM 1484 C C . PHE A 1 182 ? -16.425 3.658 0.084 1.00 92.19 182 PHE A C 1
ATOM 1486 O O . PHE A 1 182 ? -17.421 4.361 -0.076 1.00 92.19 182 PHE A O 1
ATOM 1493 N N . SER A 1 183 ? -16.147 3.087 1.257 1.00 90.25 183 SER A N 1
ATOM 1494 C CA . SER A 1 183 ? -17.013 3.223 2.431 1.00 90.25 183 SER A CA 1
ATOM 1495 C C . SER A 1 183 ? -16.898 4.571 3.155 1.00 90.25 183 SER A C 1
ATOM 1497 O O . SER A 1 183 ? -17.864 4.998 3.783 1.00 90.25 183 SER 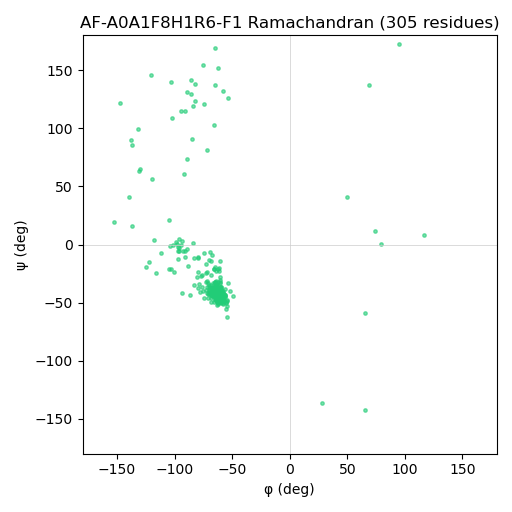A O 1
ATOM 1499 N N . THR A 1 184 ? -15.748 5.251 3.066 1.00 87.88 184 THR A N 1
ATOM 1500 C CA . THR A 1 184 ? -15.446 6.432 3.900 1.00 87.88 184 THR A CA 1
ATOM 1501 C C . THR A 1 184 ? -15.276 7.737 3.131 1.00 87.88 184 THR A C 1
ATOM 1503 O O . THR A 1 184 ? -15.459 8.803 3.718 1.00 87.88 184 THR A O 1
ATOM 1506 N N . LYS A 1 185 ? -14.910 7.687 1.845 1.00 84.75 185 LYS A N 1
ATOM 1507 C CA . LYS A 1 185 ? -14.603 8.884 1.044 1.00 84.75 185 LYS A CA 1
ATOM 1508 C C . LYS A 1 185 ? -15.706 9.259 0.060 1.00 84.75 185 LYS A C 1
ATOM 1510 O O . LYS A 1 185 ? -15.774 10.419 -0.329 1.00 84.75 185 LYS A O 1
ATOM 1515 N N . ILE A 1 186 ? -16.580 8.319 -0.303 1.00 83.75 186 ILE A N 1
ATOM 1516 C CA . ILE A 1 186 ? -17.715 8.585 -1.193 1.00 83.75 186 ILE A CA 1
ATOM 1517 C C . ILE A 1 186 ? -18.866 9.183 -0.392 1.00 83.75 186 ILE A C 1
ATOM 1519 O O . ILE A 1 186 ? -19.383 8.562 0.544 1.00 83.75 186 ILE A O 1
ATOM 1523 N N . LYS A 1 187 ? -19.329 10.365 -0.798 1.00 84.75 187 LYS A N 1
ATOM 1524 C CA . LYS A 1 187 ? -20.517 10.980 -0.201 1.00 84.75 187 LYS A CA 1
ATOM 1525 C C . LYS A 1 187 ? -21.783 10.283 -0.690 1.00 84.75 187 LYS A C 1
ATOM 1527 O O . LYS A 1 187 ? -21.832 9.734 -1.784 1.00 84.75 187 LYS A O 1
ATOM 1532 N N . TRP A 1 188 ? -22.854 10.340 0.105 1.00 83.19 188 TRP A N 1
ATOM 1533 C CA . TRP A 1 188 ? -24.124 9.665 -0.210 1.00 83.19 188 TRP A CA 1
ATOM 1534 C C . TRP A 1 188 ? -24.631 9.935 -1.638 1.00 83.19 188 TRP A C 1
ATOM 1536 O O . TRP A 1 188 ? -25.008 8.996 -2.332 1.00 83.19 188 TRP A O 1
ATOM 1546 N N . TYR A 1 189 ? -24.577 11.191 -2.090 1.00 84.62 189 TYR A N 1
ATOM 1547 C CA . TYR A 1 189 ? -25.060 11.594 -3.415 1.00 84.62 189 TYR A CA 1
ATOM 1548 C C . TYR A 1 189 ? -24.158 11.136 -4.577 1.00 84.62 189 TYR A C 1
ATOM 1550 O O . TYR A 1 189 ? -24.598 11.124 -5.722 1.00 84.62 189 TYR A O 1
ATOM 1558 N N . GLU A 1 190 ? -22.912 10.740 -4.305 1.00 85.69 190 GLU A N 1
ATOM 1559 C CA . GLU A 1 190 ? -21.950 10.260 -5.310 1.00 85.69 190 GLU A CA 1
ATOM 1560 C C . GLU A 1 190 ? -22.081 8.748 -5.533 1.00 85.69 190 GLU A C 1
ATOM 1562 O O . GLU A 1 190 ? -21.656 8.233 -6.567 1.00 85.69 190 GLU A O 1
ATOM 1567 N N . LYS A 1 191 ? -22.711 8.027 -4.591 1.00 85.81 191 LYS A N 1
ATOM 1568 C CA . LYS A 1 191 ? -22.841 6.563 -4.635 1.00 85.81 191 LYS A CA 1
ATOM 1569 C C . LYS A 1 191 ? -23.465 6.045 -5.935 1.00 85.81 191 LYS A C 1
ATOM 1571 O O . LYS A 1 191 ? -22.856 5.150 -6.516 1.00 85.81 191 LYS A O 1
ATOM 1576 N N . PRO A 1 192 ? -24.592 6.587 -6.447 1.00 86.94 192 PRO A N 1
ATOM 1577 C CA . PRO A 1 192 ? -25.188 6.074 -7.682 1.00 86.94 192 PRO A CA 1
ATOM 1578 C C . PRO A 1 192 ? -24.247 6.188 -8.885 1.00 86.94 192 PRO A C 1
ATOM 1580 O O . PRO A 1 192 ? -24.179 5.277 -9.707 1.00 86.94 192 PRO A O 1
ATOM 1583 N N . PHE A 1 193 ? -23.474 7.275 -8.961 1.00 86.75 193 PHE A N 1
ATOM 1584 C CA . PHE A 1 193 ? -22.489 7.471 -10.022 1.00 86.75 193 PHE A CA 1
ATOM 1585 C C . PHE A 1 193 ? -21.345 6.471 -9.906 1.00 86.75 193 PHE A C 1
ATOM 1587 O O . PHE A 1 193 ? -20.969 5.864 -10.906 1.00 86.75 193 PHE A O 1
ATOM 1594 N N . VAL A 1 194 ? -20.820 6.251 -8.698 1.00 85.69 194 VAL A N 1
ATOM 1595 C CA . VAL A 1 194 ? -19.759 5.260 -8.477 1.00 85.69 194 VAL A CA 1
ATOM 1596 C C . VAL A 1 194 ? -20.244 3.856 -8.828 1.00 85.69 194 VAL A C 1
ATOM 1598 O O . VAL A 1 194 ? -19.538 3.144 -9.533 1.00 85.69 194 VAL A O 1
ATOM 1601 N N . TRP A 1 195 ? -21.454 3.474 -8.413 1.00 87.38 195 TRP A N 1
ATOM 1602 C CA . TRP A 1 195 ? -22.030 2.165 -8.738 1.00 87.38 195 TRP A CA 1
ATOM 1603 C C . TRP A 1 195 ? -22.168 1.940 -10.242 1.00 87.38 195 TRP A C 1
ATOM 1605 O O . TRP A 1 195 ? -21.913 0.840 -10.721 1.00 87.38 195 TRP A O 1
ATOM 1615 N N . ALA A 1 196 ? -22.555 2.979 -10.984 1.00 86.56 196 ALA A N 1
ATOM 1616 C CA . ALA A 1 196 ? -22.772 2.884 -12.421 1.00 86.56 196 ALA A CA 1
ATOM 1617 C C . ALA A 1 196 ? -21.474 2.959 -13.247 1.00 86.56 196 ALA A C 1
ATOM 1619 O O . ALA A 1 196 ? -21.440 2.438 -14.359 1.00 86.56 196 ALA A O 1
ATOM 1620 N N . SER A 1 197 ? -20.429 3.632 -12.749 1.00 88.81 197 SER A N 1
ATOM 1621 C CA . SER A 1 197 ? -19.282 4.038 -13.581 1.00 88.81 197 SER A CA 1
ATOM 1622 C C . SER A 1 197 ? -17.902 3.588 -13.100 1.00 88.81 197 SER A C 1
ATOM 1624 O O . SER A 1 197 ? -16.983 3.558 -13.919 1.00 88.81 197 SER A O 1
ATOM 1626 N N . SER A 1 198 ? -17.731 3.213 -11.827 1.00 93.62 198 SER A N 1
ATOM 1627 C CA . SER A 1 198 ? -16.434 2.751 -11.322 1.00 93.62 198 SER A CA 1
ATOM 1628 C C . SER A 1 198 ? -16.233 1.271 -11.621 1.00 93.62 198 SER A C 1
ATOM 1630 O O . SER A 1 198 ? -16.958 0.400 -11.130 1.00 93.62 198 SER A O 1
ATOM 1632 N N . ARG A 1 199 ? -15.190 0.973 -12.395 1.00 96.12 199 ARG A N 1
ATOM 1633 C CA . ARG A 1 199 ? -14.767 -0.396 -12.694 1.00 96.12 199 ARG A CA 1
ATOM 1634 C C . ARG A 1 199 ? -14.203 -1.066 -11.451 1.00 96.12 199 ARG A C 1
ATOM 1636 O O . ARG A 1 199 ? -14.502 -2.231 -11.209 1.00 96.12 199 ARG A O 1
ATOM 1643 N N . ALA A 1 200 ? -13.442 -0.333 -10.636 1.00 95.44 200 ALA A N 1
ATOM 1644 C CA . ALA A 1 200 ? -12.899 -0.862 -9.389 1.00 95.44 200 ALA A CA 1
ATOM 1645 C C . ALA A 1 200 ? -14.021 -1.244 -8.408 1.00 95.44 200 ALA A C 1
ATOM 1647 O O . ALA A 1 200 ? -13.973 -2.314 -7.796 1.00 95.44 200 ALA A O 1
ATOM 1648 N N . TYR A 1 201 ? -15.073 -0.421 -8.314 1.00 95.69 201 TYR A N 1
ATOM 1649 C CA . TYR A 1 201 ? -16.275 -0.768 -7.557 1.00 95.69 201 TYR A CA 1
ATOM 1650 C C . TYR A 1 201 ? -16.925 -2.041 -8.107 1.00 95.69 201 TYR A C 1
ATOM 1652 O O . TYR A 1 201 ? -17.184 -2.967 -7.339 1.00 95.69 201 TYR A O 1
ATOM 1660 N N . GLY A 1 202 ? -17.153 -2.111 -9.423 1.00 95.88 202 GLY A N 1
ATOM 1661 C CA . GLY A 1 202 ? -17.765 -3.271 -10.074 1.00 95.88 202 GLY A CA 1
ATOM 1662 C C . GLY A 1 202 ? -16.993 -4.571 -9.834 1.00 95.88 202 GLY A C 1
ATOM 1663 O O . GLY A 1 202 ? -17.593 -5.599 -9.520 1.00 95.88 202 GLY A O 1
ATOM 1664 N N . GLU A 1 203 ? -15.661 -4.528 -9.891 1.00 96.88 203 GLU A N 1
ATOM 1665 C CA . GLU A 1 203 ? -14.819 -5.700 -9.643 1.00 96.88 203 GLU A CA 1
ATOM 1666 C C . GLU A 1 203 ? -14.894 -6.194 -8.191 1.00 96.88 203 GLU A C 1
ATOM 1668 O O . GLU A 1 203 ? -14.987 -7.409 -7.972 1.00 96.88 203 GLU A O 1
ATOM 1673 N N . LEU A 1 204 ? -14.910 -5.282 -7.207 1.00 94.25 204 LEU A N 1
ATOM 1674 C CA . LEU A 1 204 ? -15.128 -5.629 -5.795 1.00 94.25 204 LEU A CA 1
ATOM 1675 C C . LEU A 1 204 ? -16.547 -6.137 -5.540 1.00 94.25 204 LEU A C 1
ATOM 1677 O O . LEU A 1 204 ? -16.728 -7.105 -4.800 1.00 94.25 204 LEU A O 1
ATOM 1681 N N . TYR A 1 205 ? -17.548 -5.508 -6.158 1.00 94.75 205 TYR A N 1
ATOM 1682 C CA . TYR A 1 205 ? -18.946 -5.914 -6.044 1.00 94.75 205 TYR A CA 1
ATOM 1683 C C . TYR A 1 205 ? -19.134 -7.341 -6.559 1.00 94.75 205 TYR A C 1
ATOM 1685 O O . TYR A 1 205 ? -19.711 -8.178 -5.871 1.00 94.75 205 TYR A O 1
ATOM 1693 N N . ALA A 1 206 ? -18.554 -7.662 -7.715 1.00 93.12 206 ALA A N 1
ATOM 1694 C CA . ALA A 1 206 ? -18.588 -9.005 -8.282 1.00 93.12 206 ALA A CA 1
ATOM 1695 C C . ALA A 1 206 ? -17.840 -10.055 -7.439 1.00 93.12 206 ALA A C 1
ATOM 1697 O O . ALA A 1 206 ? -18.045 -11.249 -7.636 1.00 93.12 206 ALA A O 1
ATOM 1698 N N . PHE A 1 207 ? -16.942 -9.638 -6.540 1.00 90.62 207 PHE A N 1
ATOM 1699 C CA . PHE A 1 207 ? -16.246 -10.552 -5.636 1.00 90.62 207 PHE A CA 1
ATOM 1700 C C . PHE A 1 207 ? -17.042 -10.830 -4.358 1.00 90.62 207 PHE A C 1
ATOM 1702 O O . PHE A 1 207 ? -17.095 -11.976 -3.926 1.00 90.62 207 PHE A O 1
ATOM 1709 N N . ASP A 1 208 ? -17.638 -9.802 -3.743 1.00 89.69 208 ASP A N 1
ATOM 1710 C CA . ASP A 1 208 ? -18.185 -9.933 -2.385 1.00 89.69 208 ASP A CA 1
ATOM 1711 C C . ASP A 1 208 ? -19.365 -8.979 -2.059 1.00 89.69 208 ASP A C 1
ATOM 1713 O O . ASP A 1 208 ? -19.686 -8.759 -0.890 1.00 89.69 208 ASP A O 1
ATOM 1717 N N . GLY A 1 209 ? -20.033 -8.424 -3.079 1.00 86.44 209 GLY A N 1
ATOM 1718 C CA . GLY A 1 209 ? -21.337 -7.734 -3.038 1.00 86.44 209 GLY A CA 1
ATOM 1719 C C . GLY A 1 209 ? -21.409 -6.424 -2.240 1.00 86.44 209 GLY A C 1
ATOM 1720 O O . GLY A 1 209 ? -21.742 -5.368 -2.765 1.00 86.44 209 GLY A O 1
ATOM 1721 N N . ASP A 1 210 ? -21.099 -6.451 -0.950 1.00 88.00 210 ASP A N 1
ATOM 1722 C CA . ASP A 1 210 ? -21.277 -5.315 -0.047 1.00 88.00 210 ASP A CA 1
ATOM 1723 C C . ASP A 1 210 ? -20.040 -4.405 -0.011 1.00 88.00 210 ASP A C 1
ATOM 1725 O O . ASP A 1 210 ? -19.216 -4.454 0.904 1.00 88.00 210 ASP A O 1
ATOM 1729 N N . VAL A 1 211 ? -19.822 -3.624 -1.069 1.00 90.88 211 VAL A N 1
ATOM 1730 C CA . VAL A 1 211 ? -18.603 -2.803 -1.213 1.00 90.88 211 VAL A CA 1
ATOM 1731 C C . VAL A 1 211 ? -18.575 -1.612 -0.242 1.00 90.88 211 VAL A C 1
ATOM 1733 O O . VAL A 1 211 ? -17.508 -1.252 0.246 1.00 90.88 211 VAL A O 1
ATOM 1736 N N . ILE A 1 212 ? -19.717 -1.008 0.103 1.00 90.00 212 ILE A N 1
ATOM 1737 C CA . ILE A 1 212 ? -19.775 0.163 1.002 1.00 90.00 212 ILE A CA 1
ATOM 1738 C C . ILE A 1 212 ? -19.954 -0.305 2.455 1.00 90.00 212 ILE A C 1
ATOM 1740 O O . ILE A 1 212 ? -20.928 0.030 3.124 1.00 90.00 212 ILE A O 1
ATOM 1744 N N . ASN A 1 213 ? -18.982 -1.077 2.946 1.00 90.56 213 ASN A N 1
ATOM 1745 C CA . ASN A 1 213 ? -18.983 -1.623 4.301 1.00 90.56 213 ASN A CA 1
ATOM 1746 C C . ASN A 1 213 ? -17.632 -1.398 4.993 1.00 90.56 213 ASN A C 1
ATOM 1748 O O . ASN A 1 213 ? -16.672 -2.145 4.792 1.00 90.56 213 ASN A O 1
ATOM 1752 N N . GLU A 1 214 ? -17.581 -0.365 5.840 1.00 91.31 214 GLU A N 1
ATOM 1753 C CA . GLU A 1 214 ? -16.379 0.038 6.587 1.00 91.31 214 GLU A CA 1
ATOM 1754 C C . GLU A 1 214 ? -15.902 -1.072 7.541 1.00 91.31 214 GLU A C 1
ATOM 1756 O O . GLU A 1 214 ? -14.704 -1.320 7.648 1.00 91.31 214 GLU A O 1
ATOM 1761 N N . LYS A 1 215 ? -16.825 -1.807 8.183 1.00 91.62 215 LYS A N 1
ATOM 1762 C CA . LYS A 1 215 ? -16.476 -2.911 9.095 1.00 91.62 215 LYS A CA 1
ATOM 1763 C C . LYS A 1 215 ? -15.792 -4.051 8.336 1.00 91.62 215 LYS A C 1
ATOM 1765 O O . LYS A 1 215 ? -14.737 -4.511 8.756 1.00 91.62 215 LYS A O 1
ATOM 1770 N N . LYS A 1 216 ? -16.356 -4.463 7.199 1.00 94.38 216 LYS A N 1
ATOM 1771 C CA . LYS A 1 216 ? -15.797 -5.539 6.369 1.00 94.38 216 LYS A CA 1
ATOM 1772 C C . LYS A 1 216 ? -14.461 -5.147 5.736 1.00 94.38 216 LYS A C 1
ATOM 1774 O O . LYS A 1 216 ? -13.578 -5.984 5.579 1.00 94.38 216 LYS A O 1
ATOM 1779 N N . ALA A 1 217 ? -14.290 -3.865 5.406 1.00 95.12 217 ALA A N 1
ATOM 1780 C CA . ALA A 1 217 ? -13.002 -3.335 4.972 1.00 95.12 217 ALA A CA 1
ATOM 1781 C C . ALA A 1 217 ? -11.931 -3.491 6.066 1.00 95.12 217 ALA A C 1
ATOM 1783 O O . ALA A 1 217 ? -10.840 -3.983 5.784 1.00 95.12 217 ALA A O 1
ATOM 1784 N N . ILE A 1 218 ? -12.263 -3.138 7.315 1.00 95.25 218 ILE A N 1
ATOM 1785 C CA . ILE A 1 218 ? -11.371 -3.318 8.470 1.00 95.25 218 ILE A CA 1
ATOM 1786 C C . ILE A 1 218 ? -11.070 -4.802 8.707 1.00 95.25 218 ILE A C 1
ATOM 1788 O O . ILE A 1 218 ? -9.907 -5.140 8.870 1.00 95.25 218 ILE A O 1
ATOM 1792 N N . GLU A 1 219 ? -12.062 -5.694 8.651 1.00 95.12 219 GLU A N 1
ATOM 1793 C CA . GLU A 1 219 ? -11.860 -7.148 8.807 1.00 95.12 219 GLU A CA 1
ATOM 1794 C C . GLU A 1 219 ? -10.875 -7.722 7.771 1.00 95.12 219 GLU A C 1
ATOM 1796 O O . GLU A 1 219 ? -10.028 -8.558 8.090 1.00 95.12 219 GLU A O 1
ATOM 1801 N N . TRP A 1 220 ? -10.946 -7.267 6.517 1.00 95.62 220 TRP A N 1
ATOM 1802 C CA . TRP A 1 220 ? -10.008 -7.684 5.470 1.00 95.62 220 TRP A CA 1
ATOM 1803 C C . TRP A 1 220 ? -8.594 -7.167 5.713 1.00 95.62 220 TRP A C 1
ATOM 1805 O O . TRP A 1 220 ? -7.627 -7.918 5.580 1.00 95.62 220 TRP A O 1
ATOM 1815 N N . LEU A 1 221 ? -8.463 -5.909 6.118 1.00 97.12 221 LEU A N 1
ATOM 1816 C CA . LEU A 1 221 ? -7.164 -5.351 6.462 1.00 97.12 221 LEU A CA 1
ATOM 1817 C C . LEU A 1 221 ? -6.585 -6.017 7.734 1.00 97.12 221 LEU A C 1
ATOM 1819 O O . LEU A 1 221 ? -5.390 -6.301 7.781 1.00 97.12 221 LEU A O 1
ATOM 1823 N N . GLU A 1 222 ? -7.413 -6.356 8.729 1.00 96.19 222 GLU A N 1
ATOM 1824 C CA . GLU A 1 222 ? -7.026 -7.168 9.894 1.00 96.19 222 GLU A CA 1
ATOM 1825 C C . GLU A 1 222 ? -6.503 -8.540 9.445 1.00 96.19 222 GLU A C 1
ATOM 1827 O O . GLU A 1 222 ? -5.447 -8.978 9.903 1.00 96.19 222 GLU A O 1
ATOM 1832 N N . ARG A 1 223 ? -7.181 -9.199 8.494 1.00 95.12 223 ARG A N 1
ATOM 1833 C CA . ARG A 1 223 ? -6.724 -10.475 7.922 1.00 95.12 223 ARG A CA 1
ATOM 1834 C C . ARG A 1 223 ? -5.365 -10.346 7.233 1.00 95.12 223 ARG A C 1
ATOM 1836 O O . ARG A 1 223 ? -4.493 -11.180 7.472 1.00 95.12 223 ARG A O 1
ATOM 1843 N N . ALA A 1 224 ? -5.163 -9.311 6.417 1.00 95.31 224 ALA A N 1
ATOM 1844 C CA . ALA A 1 224 ? -3.870 -9.042 5.784 1.00 95.31 224 ALA A CA 1
ATOM 1845 C C . ALA A 1 224 ? -2.759 -8.821 6.824 1.00 95.31 224 ALA A C 1
ATOM 1847 O O . ALA A 1 224 ? -1.658 -9.346 6.678 1.00 95.31 224 ALA A O 1
ATOM 1848 N N . TYR A 1 225 ? -3.062 -8.095 7.901 1.00 95.31 225 TYR A N 1
ATOM 1849 C CA . TYR A 1 225 ? -2.119 -7.813 8.978 1.00 95.31 225 TYR A CA 1
ATOM 1850 C C . TYR A 1 225 ? -1.751 -9.064 9.794 1.00 95.31 225 TYR A C 1
ATOM 1852 O O . TYR A 1 225 ? -0.571 -9.298 10.073 1.00 95.31 225 TYR A O 1
ATOM 1860 N N . HIS A 1 226 ? -2.741 -9.871 10.185 1.00 93.06 226 HIS A N 1
ATOM 1861 C CA . HIS A 1 226 ? -2.545 -10.9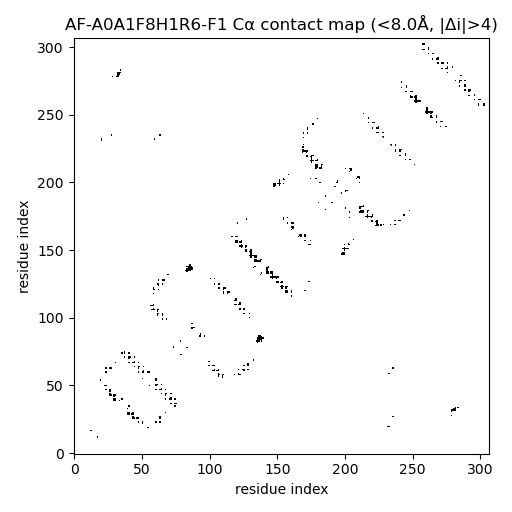97 11.101 1.00 93.06 226 HIS A CA 1
ATOM 1862 C C . HIS A 1 226 ? -1.732 -12.147 10.506 1.00 93.06 226 HIS A C 1
ATOM 1864 O O . HIS A 1 226 ? -1.056 -12.848 11.256 1.00 93.06 226 HIS A O 1
ATOM 1870 N N . CYS A 1 227 ? -1.741 -12.316 9.183 1.00 89.00 227 CYS A N 1
ATOM 1871 C CA . CYS A 1 227 ? -0.907 -13.320 8.523 1.00 89.00 227 CYS A CA 1
ATOM 1872 C C . CYS A 1 227 ? 0.579 -12.929 8.452 1.00 89.00 227 CYS A C 1
ATOM 1874 O O . CYS A 1 227 ? 1.404 -13.747 8.049 1.00 89.00 227 CYS A O 1
ATOM 1876 N N . GLY A 1 228 ? 0.936 -11.700 8.845 1.00 89.88 228 GLY A N 1
ATOM 1877 C CA . GLY A 1 228 ? 2.308 -11.212 8.774 1.00 89.88 228 GLY A CA 1
ATOM 1878 C C . GLY A 1 228 ? 2.805 -11.096 7.332 1.00 89.88 228 GLY A C 1
ATOM 1879 O O . GLY A 1 228 ? 2.064 -10.711 6.429 1.00 89.88 228 GLY A O 1
ATOM 1880 N N . TYR A 1 229 ? 4.079 -11.420 7.129 1.00 90.56 229 TYR A N 1
ATOM 1881 C CA . TYR A 1 229 ? 4.737 -11.450 5.825 1.00 90.56 229 TYR A CA 1
ATOM 1882 C C . TYR A 1 229 ? 5.606 -12.718 5.741 1.00 90.56 229 TYR A C 1
ATOM 1884 O O . TYR A 1 229 ? 6.781 -12.680 6.095 1.00 90.56 229 TYR A O 1
ATOM 1892 N N . PRO A 1 230 ? 5.054 -13.879 5.340 1.00 88.19 230 PRO A N 1
ATOM 1893 C CA . PRO A 1 230 ? 5.840 -15.112 5.259 1.00 88.19 230 PRO A CA 1
ATOM 1894 C C . PRO A 1 230 ? 7.009 -15.020 4.270 1.00 88.19 230 PRO A C 1
ATOM 1896 O O . PRO A 1 230 ? 7.956 -15.791 4.387 1.00 88.19 230 PRO A O 1
ATOM 1899 N N . GLN A 1 231 ? 6.960 -14.079 3.324 1.00 90.81 231 GLN A N 1
ATOM 1900 C CA . GLN A 1 231 ? 8.043 -13.804 2.386 1.00 90.81 231 GLN A CA 1
ATOM 1901 C C . GLN A 1 231 ? 8.551 -12.355 2.495 1.00 90.81 231 GLN A C 1
ATOM 1903 O O . GLN A 1 231 ? 7.745 -11.441 2.705 1.00 90.81 231 GLN A O 1
ATOM 1908 N N . PRO A 1 232 ? 9.859 -12.090 2.289 1.00 91.62 232 PRO A N 1
ATOM 1909 C CA . PRO A 1 232 ? 10.420 -10.738 2.383 1.00 91.62 232 PRO A CA 1
ATOM 1910 C C . PRO A 1 232 ? 9.740 -9.706 1.471 1.00 91.62 232 PRO A C 1
ATOM 1912 O O . PRO A 1 232 ? 9.479 -8.580 1.895 1.00 91.62 232 PRO A O 1
ATOM 1915 N N . TRP A 1 233 ? 9.365 -10.096 0.248 1.00 92.06 233 TRP A N 1
ATOM 1916 C CA . TRP A 1 233 ? 8.671 -9.233 -0.720 1.00 92.06 233 TRP A CA 1
ATOM 1917 C C . TRP A 1 233 ? 7.234 -8.854 -0.303 1.00 92.06 233 TRP A C 1
ATOM 1919 O O . TRP A 1 233 ? 6.624 -7.966 -0.895 1.00 92.06 233 TRP A O 1
ATOM 1929 N N . GLN A 1 234 ? 6.685 -9.464 0.754 1.00 94.12 234 GLN A N 1
ATOM 1930 C CA . GLN A 1 234 ? 5.381 -9.096 1.326 1.00 94.12 234 GLN A CA 1
ATOM 1931 C C . GLN A 1 234 ? 5.489 -8.048 2.437 1.00 94.12 234 GLN A C 1
ATOM 1933 O O . GLN A 1 234 ? 4.472 -7.483 2.847 1.00 94.12 234 GLN A O 1
ATOM 1938 N N . LYS A 1 235 ? 6.699 -7.746 2.925 1.00 93.88 235 LYS A N 1
ATOM 1939 C CA . LYS A 1 235 ? 6.904 -6.831 4.057 1.00 93.88 235 LYS A CA 1
ATOM 1940 C C . LYS A 1 235 ? 6.349 -5.433 3.787 1.00 93.88 235 LYS A C 1
ATOM 1942 O O . LYS A 1 235 ? 5.691 -4.868 4.657 1.00 93.88 235 LYS A O 1
ATOM 1947 N N . LYS A 1 236 ? 6.528 -4.903 2.569 1.00 94.00 236 LYS A N 1
ATOM 1948 C CA . LYS A 1 236 ? 5.920 -3.631 2.133 1.00 94.00 236 LYS A CA 1
ATOM 1949 C C . LYS A 1 236 ? 4.400 -3.643 2.301 1.00 94.00 236 LYS A C 1
ATOM 1951 O O . LYS A 1 236 ? 3.846 -2.732 2.905 1.00 94.00 236 LYS A O 1
ATOM 1956 N N . ALA A 1 237 ? 3.735 -4.691 1.814 1.00 94.44 237 ALA A N 1
ATOM 1957 C CA . ALA A 1 237 ? 2.285 -4.820 1.912 1.00 94.44 237 ALA A CA 1
ATOM 1958 C C . ALA A 1 237 ? 1.819 -4.921 3.375 1.00 94.44 237 ALA A C 1
ATOM 1960 O O . ALA A 1 237 ? 0.830 -4.300 3.765 1.00 94.44 237 ALA A O 1
ATOM 1961 N N . TRP A 1 238 ? 2.551 -5.655 4.213 1.00 95.19 238 TRP A N 1
ATOM 1962 C CA . TRP A 1 238 ? 2.258 -5.732 5.644 1.00 95.19 238 TRP A CA 1
ATOM 1963 C C . TRP A 1 238 ? 2.409 -4.373 6.351 1.00 95.19 238 TRP A C 1
ATOM 1965 O O . TRP A 1 238 ? 1.546 -3.993 7.148 1.00 95.19 238 TRP A O 1
ATOM 1975 N N . LEU A 1 239 ? 3.453 -3.603 6.022 1.00 94.19 239 LEU A N 1
ATOM 1976 C CA . LEU A 1 239 ? 3.645 -2.241 6.531 1.00 94.19 239 LEU A CA 1
ATOM 1977 C C . LEU A 1 239 ? 2.509 -1.314 6.085 1.00 94.19 239 LEU A C 1
ATOM 1979 O O . LEU A 1 239 ? 1.876 -0.684 6.931 1.00 94.19 239 LEU A O 1
ATOM 1983 N N . GLU A 1 240 ? 2.187 -1.281 4.789 1.00 94.25 240 GLU A N 1
ATOM 1984 C CA . GLU A 1 240 ? 1.072 -0.484 4.257 1.00 94.25 240 GLU A CA 1
ATOM 1985 C C . GLU A 1 240 ? -0.256 -0.845 4.932 1.00 94.25 240 GLU A C 1
ATOM 1987 O O . GLU A 1 240 ? -0.993 0.045 5.358 1.00 94.25 240 GLU A O 1
ATOM 1992 N N . THR A 1 241 ? -0.524 -2.142 5.114 1.00 96.44 241 THR A N 1
ATOM 1993 C CA . THR A 1 241 ? -1.710 -2.623 5.838 1.00 96.44 241 THR A CA 1
ATOM 1994 C C . THR A 1 241 ? -1.737 -2.044 7.244 1.00 96.44 241 THR A C 1
ATOM 1996 O O . THR A 1 241 ? -2.750 -1.491 7.658 1.00 96.44 241 THR A O 1
ATOM 1999 N N . SER A 1 242 ? -0.615 -2.125 7.959 1.00 94.81 242 SER A N 1
ATOM 2000 C CA . SER A 1 242 ? -0.487 -1.662 9.341 1.00 94.81 242 SER A CA 1
ATOM 2001 C C . SER A 1 242 ? -0.777 -0.162 9.472 1.00 94.81 242 SER A C 1
ATOM 2003 O O . SER A 1 242 ? -1.559 0.240 10.335 1.00 94.81 242 SER A O 1
ATOM 2005 N N . PHE A 1 243 ? -0.223 0.673 8.585 1.00 92.44 243 PHE A N 1
ATOM 2006 C CA . PHE A 1 243 ? -0.484 2.117 8.588 1.00 92.44 243 PHE A CA 1
ATOM 2007 C C . PHE A 1 243 ? -1.936 2.461 8.227 1.00 92.44 243 PHE A C 1
ATOM 2009 O O . PHE A 1 243 ? -2.535 3.331 8.869 1.00 92.44 243 PHE A O 1
ATOM 2016 N N . ILE A 1 244 ? -2.525 1.769 7.245 1.00 94.19 244 ILE A N 1
ATOM 2017 C CA . ILE A 1 244 ? -3.934 1.961 6.870 1.00 94.19 244 ILE A CA 1
ATOM 2018 C C . ILE A 1 244 ? -4.850 1.557 8.029 1.00 94.19 244 ILE A C 1
ATOM 2020 O O . ILE A 1 244 ? -5.762 2.312 8.361 1.00 94.19 244 ILE A O 1
ATOM 2024 N N . LEU A 1 245 ? -4.590 0.422 8.686 1.00 94.44 245 LEU A N 1
ATOM 2025 C CA . LEU A 1 245 ? -5.388 -0.074 9.813 1.00 94.44 245 LEU A CA 1
ATOM 2026 C C . LEU A 1 245 ? -5.391 0.909 10.983 1.00 94.44 245 LEU A C 1
ATOM 2028 O O . LEU A 1 245 ? -6.440 1.218 11.538 1.00 94.44 245 LEU A O 1
ATOM 2032 N N . VAL A 1 246 ? -4.218 1.449 11.317 1.00 91.06 246 VAL A N 1
ATOM 2033 C CA . VAL A 1 246 ? -4.063 2.477 12.351 1.00 91.06 246 VAL A CA 1
ATOM 2034 C C . VAL A 1 246 ? -4.883 3.731 12.017 1.00 91.06 246 VAL A C 1
ATOM 2036 O O . VAL A 1 246 ? -5.511 4.319 12.899 1.00 91.06 246 VAL A O 1
ATOM 2039 N N . GLY A 1 247 ? -4.918 4.153 10.749 1.00 88.81 247 GLY A N 1
ATOM 2040 C CA . GLY A 1 247 ? -5.816 5.216 10.283 1.00 88.81 247 GLY A CA 1
ATOM 2041 C C . GLY A 1 247 ? -7.296 4.849 10.439 1.00 88.81 247 GLY A C 1
ATOM 2042 O O . GLY A 1 247 ? -8.052 5.590 11.067 1.00 88.81 247 GLY A O 1
ATOM 2043 N N . ALA A 1 248 ? -7.680 3.677 9.931 1.00 90.81 248 ALA A N 1
ATOM 2044 C CA . ALA A 1 248 ? -9.054 3.187 9.906 1.00 90.81 248 ALA A CA 1
ATOM 2045 C C . ALA A 1 248 ? -9.653 3.035 11.311 1.00 90.81 248 ALA A C 1
ATOM 2047 O O . ALA A 1 248 ? -10.768 3.487 11.552 1.00 90.81 248 ALA A O 1
ATOM 2048 N N . TYR A 1 249 ? -8.904 2.472 12.263 1.00 90.38 249 TYR A N 1
ATOM 2049 C CA . TYR A 1 249 ? -9.328 2.373 13.661 1.00 90.38 249 TYR A CA 1
ATOM 2050 C C . TYR A 1 249 ? -9.619 3.743 14.274 1.00 90.38 249 TYR A C 1
ATOM 2052 O O . TYR A 1 249 ? -10.645 3.925 14.932 1.00 90.38 249 TYR A O 1
ATOM 2060 N N . GLY A 1 250 ? -8.750 4.726 14.022 1.00 78.94 250 GLY A N 1
ATOM 2061 C CA . GLY A 1 250 ? -8.931 6.083 14.527 1.00 78.94 250 GLY A CA 1
ATOM 2062 C C . GLY A 1 250 ? -10.243 6.723 14.068 1.00 78.94 250 GLY A C 1
ATOM 2063 O O . GLY A 1 250 ? -10.918 7.364 14.877 1.00 78.94 250 GLY A O 1
ATOM 2064 N N . ASP A 1 251 ? -10.613 6.526 12.804 1.00 81.00 251 ASP A N 1
ATOM 2065 C CA . ASP A 1 251 ? -11.840 7.078 12.221 1.00 81.00 251 ASP A CA 1
ATOM 2066 C C . ASP A 1 251 ? -13.085 6.265 12.602 1.00 81.00 251 ASP A C 1
ATOM 2068 O O . ASP A 1 251 ? -14.144 6.836 12.869 1.00 81.00 251 ASP A O 1
ATOM 2072 N N . PHE A 1 252 ? -12.960 4.939 12.672 1.00 82.25 252 PHE A N 1
ATOM 2073 C CA . PHE A 1 252 ? -14.055 4.025 12.988 1.00 82.25 252 PHE A CA 1
ATOM 2074 C C . PHE A 1 252 ? -14.488 4.112 14.454 1.00 82.25 252 PHE A C 1
ATOM 2076 O O . PHE A 1 252 ? -15.684 4.210 14.743 1.00 82.25 252 PHE A O 1
ATOM 2083 N N . GLY A 1 253 ? -13.527 4.126 15.385 1.00 76.25 253 GLY A N 1
ATOM 2084 C CA . GLY A 1 253 ? -13.796 4.141 16.825 1.00 76.25 253 GLY A CA 1
ATOM 2085 C C . GLY A 1 253 ? -14.484 5.428 17.287 1.00 76.25 253 GLY A C 1
ATOM 2086 O O . GLY A 1 253 ? -15.453 5.378 18.042 1.00 76.25 253 GLY A O 1
ATOM 2087 N N . LYS A 1 254 ? -14.059 6.590 16.768 1.00 74.25 254 LYS A N 1
ATOM 2088 C CA . LYS A 1 254 ? -14.618 7.904 17.148 1.00 74.25 254 LYS A CA 1
ATOM 2089 C C . LYS A 1 254 ? -16.113 8.050 16.854 1.00 74.25 254 LYS A C 1
ATOM 2091 O O . LYS A 1 254 ? -16.793 8.813 17.533 1.00 74.25 254 LYS A O 1
ATOM 2096 N N . LYS A 1 255 ? -16.632 7.338 15.852 1.00 77.81 255 LYS A N 1
ATOM 2097 C CA . LYS A 1 255 ? -18.030 7.453 15.406 1.00 77.81 255 LYS A CA 1
ATOM 2098 C C . LYS A 1 255 ? -19.021 6.679 16.285 1.00 77.81 255 LYS A C 1
ATOM 2100 O O . LYS A 1 255 ? -20.222 6.835 16.090 1.00 77.81 255 LYS A O 1
ATOM 2105 N N . ARG A 1 256 ? -18.556 5.805 17.190 1.00 75.25 256 ARG A N 1
ATOM 2106 C CA . ARG A 1 256 ? -19.390 4.716 17.739 1.00 75.25 256 ARG A CA 1
ATOM 2107 C C . ARG A 1 256 ? -19.640 4.751 19.246 1.00 75.25 256 ARG A C 1
ATOM 2109 O O . ARG A 1 256 ? -20.332 3.877 19.739 1.00 75.25 256 ARG A O 1
ATOM 2116 N N . GLY A 1 257 ? -19.172 5.784 19.947 1.00 82.62 257 GLY A N 1
ATOM 2117 C CA . GLY A 1 257 ? -19.361 5.926 21.394 1.00 82.62 257 GLY A CA 1
ATOM 2118 C C . GLY A 1 257 ? -18.182 5.391 22.211 1.00 82.62 257 GLY A C 1
ATOM 2119 O O . GLY A 1 257 ? -17.234 4.822 21.678 1.00 82.62 257 GLY A O 1
ATOM 2120 N N . LYS A 1 258 ? -18.204 5.629 23.530 1.00 88.38 258 LYS A N 1
ATOM 2121 C CA . LYS A 1 258 ? -17.038 5.409 24.410 1.00 88.38 258 LYS A CA 1
ATOM 2122 C C . LYS A 1 258 ? -16.598 3.943 24.499 1.00 88.38 258 LYS A C 1
ATOM 2124 O O . LYS A 1 258 ? -15.404 3.687 24.628 1.00 88.38 258 LYS A O 1
ATOM 2129 N N . LYS A 1 259 ? -17.538 2.992 24.477 1.00 87.50 259 LYS A N 1
ATOM 2130 C CA . LYS A 1 259 ? -17.237 1.561 24.628 1.00 87.50 259 LYS A CA 1
ATOM 2131 C C . LYS A 1 259 ? -16.604 1.005 23.353 1.00 87.50 259 LYS A C 1
ATOM 2133 O O . LYS A 1 259 ? -15.562 0.372 23.409 1.00 87.50 259 LYS A O 1
ATOM 2138 N N . GLU A 1 260 ? -17.179 1.328 22.209 1.00 87.75 260 GLU A N 1
ATOM 2139 C CA . GLU A 1 260 ? -16.713 0.922 20.889 1.00 87.75 260 GLU A CA 1
ATOM 2140 C C . GLU A 1 260 ? -15.379 1.597 20.537 1.00 87.75 260 GLU A C 1
ATOM 2142 O O . GLU A 1 260 ? -14.510 0.983 19.914 1.00 87.75 260 GLU A O 1
ATOM 2147 N N . GLU A 1 261 ? -15.177 2.845 20.977 1.00 91.12 261 GLU A N 1
ATOM 2148 C CA . GLU A 1 261 ? -13.877 3.518 20.914 1.00 91.12 261 GLU A CA 1
ATOM 2149 C C . GLU A 1 261 ? -12.829 2.767 21.750 1.00 91.12 261 GLU A C 1
ATOM 2151 O O . GLU A 1 261 ? -11.724 2.529 21.265 1.00 91.12 261 GLU A O 1
ATOM 2156 N N . MET A 1 262 ? -13.173 2.341 22.973 1.00 92.00 262 MET A N 1
ATOM 2157 C CA . MET A 1 262 ? -12.284 1.536 23.819 1.00 92.00 262 MET A CA 1
ATOM 2158 C C . MET A 1 262 ? -11.940 0.193 23.156 1.00 92.00 262 MET A C 1
ATOM 2160 O O . MET A 1 262 ? -10.762 -0.148 23.078 1.00 92.00 262 MET A O 1
ATOM 2164 N N . ASP A 1 263 ? -12.930 -0.529 22.626 1.00 91.25 263 ASP A N 1
ATOM 2165 C CA . ASP A 1 263 ? -12.726 -1.807 21.925 1.00 91.25 263 ASP A CA 1
ATOM 2166 C C . ASP A 1 263 ? -11.815 -1.642 20.698 1.00 91.25 263 ASP A C 1
ATOM 2168 O O . ASP A 1 263 ? -10.970 -2.491 20.410 1.00 91.25 263 ASP A O 1
ATOM 2172 N N . THR A 1 264 ? -11.939 -0.514 19.997 1.00 92.19 264 THR A N 1
ATOM 2173 C CA . THR A 1 264 ? -11.078 -0.173 18.860 1.00 92.19 264 THR A CA 1
ATOM 2174 C C . THR A 1 264 ? -9.651 0.153 19.310 1.00 92.19 264 THR A C 1
ATOM 2176 O O . THR A 1 264 ? -8.688 -0.328 18.714 1.00 92.19 264 THR A O 1
ATOM 2179 N N . LEU A 1 265 ? -9.484 0.915 20.394 1.00 93.69 265 LEU A N 1
ATOM 2180 C CA . LEU A 1 265 ? -8.170 1.250 20.956 1.00 93.69 265 LEU A CA 1
ATOM 2181 C C . LEU A 1 265 ? -7.426 0.024 21.497 1.00 93.69 265 LEU A C 1
ATOM 2183 O O . LEU A 1 265 ? -6.204 -0.035 21.378 1.00 93.69 265 LEU A O 1
ATOM 2187 N N . LEU A 1 266 ? -8.144 -0.975 22.022 1.00 94.00 266 LEU A N 1
ATOM 2188 C CA . LEU A 1 266 ? -7.565 -2.262 22.429 1.00 94.00 266 LEU A CA 1
ATOM 2189 C C . LEU A 1 266 ? -6.922 -3.021 21.255 1.00 94.00 266 LEU A C 1
ATOM 2191 O O . LEU A 1 266 ? -6.033 -3.839 21.480 1.00 94.00 266 LEU A O 1
ATOM 2195 N N . LYS A 1 267 ? -7.326 -2.727 20.011 1.00 93.38 267 LYS A N 1
ATOM 2196 C CA . LYS A 1 267 ? -6.687 -3.233 18.787 1.00 93.38 267 LYS A CA 1
ATOM 2197 C C . LYS A 1 267 ? -5.632 -2.273 18.223 1.00 93.38 267 LYS A C 1
ATOM 2199 O O . LYS A 1 267 ? -4.571 -2.722 17.792 1.00 93.38 267 LYS A O 1
ATOM 2204 N N . GLU A 1 268 ? -5.902 -0.964 18.222 1.00 94.25 268 GLU A N 1
ATOM 2205 C CA . GLU A 1 268 ? -5.005 0.061 17.657 1.00 94.25 268 GLU A CA 1
ATOM 2206 C C . GLU A 1 268 ? -3.684 0.169 18.438 1.00 94.25 268 GLU A C 1
ATOM 2208 O O . GLU A 1 268 ? -2.623 0.271 17.823 1.00 94.25 268 GLU A O 1
ATOM 2213 N N . VAL A 1 269 ? -3.723 0.120 19.777 1.00 95.69 269 VAL A N 1
ATOM 2214 C CA . VAL A 1 269 ? -2.531 0.305 20.627 1.00 95.69 269 VAL A CA 1
ATOM 2215 C C . VAL A 1 269 ? -1.479 -0.794 20.408 1.00 95.69 269 VAL A C 1
ATOM 2217 O O . VAL A 1 269 ? -0.345 -0.438 20.085 1.00 95.69 269 VAL A O 1
ATOM 2220 N N . PRO A 1 270 ? -1.796 -2.107 20.478 1.00 95.25 270 PRO A N 1
ATOM 2221 C CA . PRO A 1 270 ? -0.802 -3.155 20.219 1.00 95.25 270 PRO A CA 1
ATOM 2222 C C . PRO A 1 270 ? -0.207 -3.098 18.808 1.00 95.25 270 PRO A C 1
ATOM 2224 O O . PRO A 1 270 ? 0.959 -3.437 18.598 1.00 95.25 270 PRO A O 1
ATOM 2227 N N . LEU A 1 271 ? -1.000 -2.667 17.825 1.00 94.88 271 LEU A N 1
ATOM 2228 C CA . LEU A 1 271 ? -0.517 -2.454 16.467 1.00 94.88 271 LEU A CA 1
ATOM 2229 C C . LEU A 1 271 ? 0.495 -1.302 16.415 1.00 94.88 271 LEU A C 1
ATOM 2231 O O . LEU A 1 271 ? 1.590 -1.486 15.886 1.00 94.88 271 LEU A O 1
ATOM 2235 N N . LEU A 1 272 ? 0.165 -0.148 17.001 1.00 94.62 272 LEU A N 1
ATOM 2236 C CA . LEU A 1 272 ? 1.072 0.999 17.089 1.00 94.62 272 LEU A CA 1
ATOM 2237 C C . LEU A 1 272 ? 2.371 0.656 17.826 1.00 94.62 272 LEU A C 1
ATOM 2239 O O . LEU A 1 272 ? 3.435 1.027 17.344 1.00 94.62 272 LEU A O 1
ATOM 2243 N N . GLN A 1 273 ? 2.308 -0.098 18.927 1.00 95.81 273 GLN A N 1
ATOM 2244 C CA . GLN A 1 273 ? 3.497 -0.562 19.656 1.00 95.81 273 GLN A CA 1
ATOM 2245 C C . GLN A 1 273 ? 4.443 -1.358 18.754 1.00 95.81 273 GLN A C 1
ATOM 2247 O O . GLN A 1 273 ? 5.649 -1.114 18.755 1.00 95.81 273 GLN A O 1
ATOM 2252 N N . LYS A 1 274 ? 3.906 -2.268 17.931 1.00 93.81 274 LYS A N 1
ATOM 2253 C CA . LYS A 1 274 ? 4.726 -3.007 16.964 1.00 93.81 274 LYS A CA 1
ATOM 2254 C C . LYS A 1 274 ? 5.339 -2.078 15.921 1.00 93.81 274 LYS A C 1
ATOM 2256 O O . LYS A 1 274 ? 6.530 -2.188 15.669 1.00 93.81 274 LYS A O 1
ATOM 2261 N N . ILE A 1 275 ? 4.567 -1.161 15.335 1.00 92.50 275 ILE A N 1
ATOM 2262 C CA . ILE A 1 275 ? 5.088 -0.233 14.316 1.00 92.50 275 ILE A CA 1
ATOM 2263 C C . ILE A 1 275 ? 6.192 0.664 14.908 1.00 92.50 275 ILE A C 1
ATOM 2265 O O . ILE A 1 275 ? 7.223 0.849 14.270 1.00 92.50 275 ILE A O 1
ATOM 2269 N N . VAL A 1 276 ? 6.024 1.165 16.137 1.00 93.44 276 VAL A N 1
ATOM 2270 C CA . VAL A 1 276 ? 7.058 1.937 16.852 1.00 93.44 276 VAL A CA 1
ATOM 2271 C C . VAL A 1 276 ? 8.314 1.096 17.085 1.00 93.44 276 VAL A C 1
ATOM 2273 O O . VAL A 1 276 ? 9.415 1.584 16.866 1.00 93.44 276 VAL A O 1
ATOM 2276 N N . ALA A 1 277 ? 8.179 -0.184 17.444 1.00 92.69 277 ALA A N 1
ATOM 2277 C CA . ALA A 1 277 ? 9.332 -1.074 17.590 1.00 92.69 277 ALA A CA 1
ATOM 2278 C C . ALA A 1 277 ? 10.083 -1.313 16.263 1.00 92.69 277 ALA A C 1
ATOM 2280 O O . ALA A 1 277 ? 11.301 -1.477 16.274 1.00 92.69 277 ALA A O 1
ATOM 2281 N N . PHE A 1 278 ? 9.379 -1.305 15.123 1.00 89.38 278 PHE A N 1
ATOM 2282 C CA . PHE A 1 278 ? 10.005 -1.341 13.793 1.00 89.38 278 PHE A CA 1
ATOM 2283 C C . PHE A 1 278 ? 10.706 -0.023 13.434 1.00 89.38 278 PHE A C 1
ATOM 2285 O O . PHE A 1 278 ? 11.711 -0.042 12.724 1.00 89.38 278 PHE A O 1
ATOM 2292 N N . PHE A 1 279 ? 10.193 1.109 13.920 1.00 90.81 279 PHE A N 1
ATOM 2293 C CA . PHE A 1 279 ? 10.660 2.452 13.570 1.00 90.81 279 PHE A CA 1
ATOM 2294 C C . PHE A 1 279 ? 10.914 3.311 14.818 1.00 90.81 279 PHE A C 1
ATOM 2296 O O . PHE A 1 279 ? 10.239 4.325 15.020 1.00 90.81 279 PHE A O 1
ATOM 2303 N N . PRO A 1 280 ? 11.897 2.944 15.660 1.00 86.50 280 PRO A N 1
ATOM 2304 C CA . PRO A 1 280 ? 12.120 3.587 16.958 1.00 86.50 280 PRO A CA 1
ATOM 2305 C C . PRO A 1 280 ? 12.647 5.025 16.853 1.00 86.50 280 PRO A C 1
ATOM 2307 O O . PRO A 1 280 ? 12.805 5.698 17.860 1.00 86.50 280 PRO A O 1
ATOM 2310 N N . GLN A 1 281 ? 12.973 5.509 15.652 1.00 87.56 281 GLN A N 1
ATOM 2311 C CA . GLN A 1 281 ? 13.407 6.896 15.447 1.00 87.56 281 GLN A CA 1
ATOM 2312 C C . GLN A 1 281 ? 12.249 7.790 14.979 1.00 87.56 281 GLN A C 1
ATOM 2314 O O . GLN A 1 281 ? 12.413 9.008 14.865 1.00 87.56 281 GLN A O 1
ATOM 2319 N N . ASN A 1 282 ? 11.076 7.206 14.718 1.00 89.50 282 ASN A N 1
ATOM 2320 C CA . ASN A 1 282 ? 9.908 7.931 14.258 1.00 89.50 282 ASN A CA 1
ATOM 2321 C C . ASN A 1 282 ? 9.126 8.529 15.442 1.00 89.50 282 ASN A C 1
ATOM 2323 O O . ASN A 1 282 ? 8.201 7.922 15.988 1.00 89.50 282 ASN A O 1
ATOM 2327 N N . LYS A 1 283 ? 9.469 9.771 15.796 1.00 88.69 283 LYS A N 1
ATOM 2328 C CA . LYS A 1 283 ? 8.833 10.512 16.900 1.00 88.69 283 LYS A CA 1
ATOM 2329 C C . LYS A 1 283 ? 7.332 10.744 16.706 1.00 88.69 283 LYS A C 1
ATOM 2331 O O . LYS A 1 283 ? 6.600 10.794 17.692 1.00 88.69 283 LYS A O 1
ATOM 2336 N N . ASP A 1 284 ? 6.856 10.860 15.464 1.00 89.00 284 ASP A N 1
ATOM 2337 C CA . ASP A 1 284 ? 5.423 11.029 15.186 1.00 89.00 284 ASP A CA 1
ATOM 2338 C C . ASP A 1 284 ? 4.642 9.773 15.598 1.00 89.00 284 ASP A C 1
ATOM 2340 O O . ASP A 1 284 ? 3.543 9.862 16.156 1.00 89.00 284 ASP A O 1
ATOM 2344 N N . LEU A 1 285 ? 5.212 8.588 15.352 1.00 91.31 285 LEU A N 1
ATOM 2345 C CA . LEU A 1 285 ? 4.611 7.318 15.754 1.00 91.31 285 LEU A CA 1
ATOM 2346 C C . LEU A 1 285 ? 4.643 7.118 17.266 1.00 91.31 285 LEU A C 1
ATOM 2348 O O . LEU A 1 285 ? 3.633 6.697 17.832 1.00 91.31 285 LEU A O 1
ATOM 2352 N N . GLU A 1 286 ? 5.746 7.473 17.924 1.00 92.44 286 GLU A N 1
ATOM 2353 C CA . GLU A 1 286 ? 5.845 7.451 19.388 1.00 92.44 286 GLU A CA 1
ATOM 2354 C C . GLU A 1 286 ? 4.817 8.384 20.038 1.00 92.44 286 GLU A C 1
ATOM 2356 O O . GLU A 1 286 ? 4.080 7.984 20.943 1.00 92.44 286 GLU A O 1
ATOM 2361 N N . GLN A 1 287 ? 4.704 9.618 19.538 1.00 93.88 287 GLN A N 1
ATOM 2362 C CA . GLN A 1 287 ? 3.725 10.581 20.032 1.00 93.88 287 GLN A CA 1
ATOM 2363 C C . GLN A 1 287 ? 2.298 10.062 19.830 1.00 93.88 287 GLN A C 1
ATOM 2365 O O . GLN A 1 287 ? 1.469 10.147 20.742 1.00 93.88 287 GLN A O 1
ATOM 2370 N N . ARG A 1 288 ? 2.000 9.497 18.654 1.00 92.88 288 ARG A N 1
ATOM 2371 C CA . ARG A 1 288 ? 0.689 8.910 18.368 1.00 92.88 288 ARG A CA 1
ATOM 2372 C C . ARG A 1 288 ? 0.383 7.743 19.303 1.00 92.88 288 ARG A C 1
ATOM 2374 O O . ARG A 1 288 ? -0.730 7.679 19.817 1.00 92.88 288 ARG A O 1
ATOM 2381 N N . LEU A 1 289 ? 1.341 6.850 19.548 1.00 95.62 289 LEU A N 1
ATOM 2382 C CA . LEU A 1 289 ? 1.183 5.749 20.496 1.00 95.62 289 LEU A CA 1
ATOM 2383 C C . LEU A 1 289 ? 0.845 6.278 21.897 1.00 95.62 289 LEU A C 1
ATOM 2385 O O . LEU A 1 289 ? -0.188 5.901 22.450 1.00 95.62 289 LEU A O 1
ATOM 2389 N N . SER A 1 290 ? 1.632 7.227 22.408 1.00 96.38 290 SER A N 1
ATOM 2390 C CA . SER A 1 290 ? 1.415 7.832 23.729 1.00 96.38 290 SER A CA 1
ATOM 2391 C C . SER A 1 290 ? 0.017 8.453 23.869 1.00 96.38 290 SER A C 1
ATOM 2393 O O . SER A 1 290 ? -0.684 8.241 24.864 1.00 96.38 290 SER A O 1
ATOM 2395 N N . GLN A 1 291 ? -0.449 9.169 22.839 1.00 95.12 291 GLN A N 1
ATOM 2396 C CA . GLN A 1 291 ? -1.797 9.749 22.816 1.00 95.12 291 GLN A CA 1
ATOM 2397 C C . GLN A 1 291 ? -2.892 8.676 22.894 1.00 95.12 291 GLN A C 1
ATOM 2399 O O . GLN A 1 291 ? -3.888 8.853 23.604 1.00 95.12 291 GLN A O 1
ATOM 2404 N N . LYS A 1 292 ? -2.726 7.563 22.173 1.00 94.88 292 LYS A N 1
ATOM 2405 C CA . LYS A 1 292 ? -3.707 6.470 22.133 1.00 94.88 292 LYS A CA 1
ATOM 2406 C C . LYS A 1 292 ? -3.726 5.659 23.424 1.00 94.88 292 LYS A C 1
ATOM 2408 O O . LYS A 1 292 ? -4.811 5.352 23.913 1.00 94.88 292 LYS A O 1
ATOM 2413 N N . GLU A 1 293 ? -2.567 5.400 24.021 1.00 96.62 293 GLU A N 1
ATOM 2414 C CA . GLU A 1 293 ? -2.453 4.765 25.340 1.00 96.62 293 GLU A CA 1
ATOM 2415 C C . GLU A 1 293 ? -3.112 5.616 26.432 1.00 96.62 293 GLU A C 1
ATOM 2417 O O . GLU A 1 293 ? -3.916 5.115 27.223 1.00 96.62 293 GLU A O 1
ATOM 2422 N N . SER A 1 294 ? -2.842 6.926 26.430 1.00 96.75 294 SER A N 1
ATOM 2423 C CA . SER A 1 294 ? -3.477 7.873 27.351 1.00 96.75 294 SER A CA 1
ATOM 2424 C C . SER A 1 294 ? -5.002 7.861 27.202 1.00 96.75 294 SER A C 1
ATOM 2426 O O . SER A 1 294 ? -5.728 7.704 28.189 1.00 96.75 294 SER A O 1
ATOM 2428 N N . ARG A 1 295 ? -5.507 7.920 25.959 1.00 94.25 295 ARG A N 1
ATOM 2429 C CA . ARG A 1 295 ? -6.949 7.869 25.676 1.00 94.25 295 ARG A CA 1
ATOM 2430 C C . ARG A 1 295 ? -7.590 6.562 26.141 1.00 94.25 295 ARG A C 1
ATOM 2432 O O . ARG A 1 295 ? -8.658 6.609 26.757 1.00 94.25 295 ARG A O 1
ATOM 2439 N N . LEU A 1 296 ? -6.951 5.420 25.885 1.00 94.94 296 LEU A N 1
ATOM 2440 C CA . LEU A 1 296 ? -7.429 4.110 26.328 1.00 94.94 296 LEU A CA 1
ATOM 2441 C C . LEU A 1 296 ? -7.569 4.067 27.856 1.00 94.94 296 LEU A C 1
ATOM 2443 O O . LEU A 1 296 ? -8.631 3.704 28.364 1.00 94.94 296 LEU A O 1
ATOM 2447 N N . LYS A 1 297 ? -6.552 4.542 28.586 1.00 95.38 297 LYS A N 1
ATOM 2448 C CA . LYS A 1 297 ? -6.580 4.627 30.053 1.00 95.38 297 LYS A CA 1
ATOM 2449 C C . LYS A 1 297 ? -7.712 5.531 30.556 1.00 95.38 297 LYS A C 1
ATOM 2451 O O . LYS A 1 297 ? -8.408 5.185 31.512 1.00 95.38 297 LYS A O 1
ATOM 2456 N N . THR A 1 298 ? -7.943 6.679 29.912 1.00 94.62 298 THR A N 1
ATOM 2457 C CA . THR A 1 298 ? -9.061 7.577 30.255 1.00 94.62 298 THR A CA 1
ATOM 2458 C C . THR A 1 298 ? -10.420 6.901 30.074 1.00 94.62 298 THR A C 1
ATOM 2460 O O . THR A 1 298 ? -11.283 7.021 30.949 1.00 94.62 298 THR A O 1
ATOM 2463 N N . LEU A 1 299 ? -10.629 6.197 28.959 1.00 92.25 299 LEU A N 1
ATOM 2464 C CA . LEU A 1 299 ? -11.891 5.510 28.684 1.00 92.25 299 LEU A CA 1
ATOM 2465 C C . LEU A 1 299 ? -12.137 4.363 29.660 1.00 92.25 299 LEU A C 1
ATOM 2467 O O . LEU A 1 299 ? -13.232 4.289 30.216 1.00 92.25 299 LEU A O 1
ATOM 2471 N N . GLN A 1 300 ? -11.116 3.546 29.937 1.00 93.50 300 GLN A N 1
ATOM 2472 C CA . GLN A 1 300 ? -11.193 2.487 30.945 1.00 93.50 300 GLN A CA 1
ATOM 2473 C C . GLN A 1 300 ? -11.636 3.070 32.293 1.00 93.50 300 GLN A C 1
ATOM 2475 O O . GLN A 1 300 ? -12.660 2.663 32.835 1.00 93.50 300 GLN A O 1
ATOM 2480 N N . ASN A 1 301 ? -10.957 4.109 32.785 1.00 92.12 301 ASN A N 1
ATOM 2481 C CA . ASN A 1 301 ? -11.313 4.746 34.056 1.00 92.12 301 ASN A CA 1
ATOM 2482 C C . ASN A 1 301 ? -12.735 5.322 34.067 1.00 92.12 301 ASN A C 1
ATOM 2484 O O . ASN A 1 301 ? -13.408 5.280 35.091 1.00 92.12 301 ASN A O 1
ATOM 2488 N N . THR A 1 302 ? -13.194 5.878 32.947 1.00 89.50 302 THR A N 1
ATOM 2489 C CA . THR A 1 302 ? -14.531 6.479 32.851 1.00 89.50 302 THR A CA 1
ATOM 2490 C C . THR A 1 302 ? -15.625 5.414 32.870 1.00 89.50 302 THR A C 1
ATOM 2492 O O . THR A 1 302 ? -16.629 5.593 33.547 1.00 89.50 302 THR A O 1
ATOM 2495 N N . ILE A 1 303 ? -15.436 4.307 32.149 1.00 86.88 303 ILE A N 1
ATOM 2496 C CA . ILE A 1 303 ? -16.428 3.230 32.036 1.00 86.88 303 ILE A CA 1
ATOM 2497 C C . ILE A 1 303 ? -16.458 2.383 33.315 1.00 86.88 303 ILE A C 1
ATOM 2499 O O . ILE A 1 303 ? -17.536 2.029 33.784 1.00 86.88 303 ILE A O 1
ATOM 2503 N N . PHE A 1 304 ? -15.298 2.085 33.913 1.00 79.88 304 PHE A N 1
ATOM 2504 C CA . PHE A 1 304 ? -15.228 1.289 35.143 1.00 79.88 304 PHE A CA 1
ATOM 2505 C C . PHE A 1 304 ? -15.702 2.043 36.392 1.00 79.88 304 PHE A C 1
ATOM 2507 O O . PHE A 1 304 ? -16.153 1.393 37.322 1.00 79.88 304 PHE A O 1
ATOM 2514 N N . LYS A 1 305 ? -15.661 3.384 36.417 1.00 73.44 305 LYS A N 1
ATOM 2515 C CA . LYS A 1 305 ? -16.247 4.192 37.509 1.00 73.44 305 LYS A CA 1
ATOM 2516 C C . LYS A 1 305 ? -17.768 4.376 37.408 1.00 73.44 305 LYS A C 1
ATOM 2518 O O . LYS A 1 305 ? -18.365 4.924 38.325 1.00 73.44 305 LYS A O 1
ATOM 2523 N N . GLN A 1 306 ? -18.376 4.000 36.282 1.00 58.88 306 GLN A N 1
ATOM 2524 C CA . GLN A 1 306 ? -19.826 4.075 36.051 1.00 58.88 306 GLN A CA 1
ATOM 2525 C C . GLN A 1 306 ? -20.546 2.741 36.311 1.00 58.88 306 GLN A C 1
ATOM 2527 O O . GLN A 1 306 ? -21.765 2.679 36.158 1.00 58.88 306 GLN A O 1
ATOM 2532 N N . LYS A 1 307 ? -19.801 1.689 36.665 1.00 50.59 307 LYS A N 1
ATOM 2533 C CA . LYS A 1 307 ? -20.318 0.405 37.148 1.00 50.59 307 LYS A CA 1
ATOM 2534 C C . LYS A 1 307 ? -20.207 0.346 38.662 1.00 50.59 307 LYS A C 1
ATOM 2536 O O . LYS A 1 307 ? -21.084 -0.311 39.254 1.00 50.59 307 LYS A O 1
#

Mean predicted aligned error: 5.84 Å

Sequence (307 aa):
MKSVLLLLAFQLTSPAEIQKYQEAEAVLNKTYNHTRLLEADQEAERMARVLIHKYPDDPYIYALWASAEWLLIGRELNLRADEEKDVTQVNGYKERVQRYHYFVEKGLSLTENSIDEHMLFMRATLKFDQAKFAAKYEGRYSGLRKADQAAAEGIKILKDILRSNPNFCSAYLFLGANRLQFSTKIKWYEKPFVWASSRAYGELYAFDGDVINEKKAIEWLERAYHCGYPQPWQKKAWLETSFILVGAYGDFGKKRGKKEEMDTLLKEVPLLQKIVAFFPQNKDLEQRLSQKESRLKTLQNTIFKQK

Organism: NCBI:txid1802704

Solvent-accessible surface area (backbone atoms only — not comparable to full-atom values): 16173 Å² total; per-residue (Å²): 144,88,81,71,80,84,70,63,84,76,68,80,77,49,74,69,55,51,50,51,50,54,54,54,46,52,28,50,48,34,53,66,25,41,72,91,40,62,70,33,32,51,51,20,27,53,50,27,53,52,43,37,75,76,42,74,87,42,42,61,41,34,41,51,25,53,52,31,48,54,52,33,54,36,53,79,68,68,50,57,95,87,54,66,48,49,37,68,80,39,89,86,31,47,67,52,54,52,51,52,52,52,46,49,51,51,27,39,63,75,22,69,87,52,86,49,64,68,40,40,50,40,39,22,49,39,26,41,49,51,14,53,43,22,48,34,31,51,33,72,72,66,10,41,52,50,13,34,49,29,36,20,55,18,50,49,45,42,50,55,44,40,72,78,37,79,75,56,34,68,50,26,29,60,56,13,50,54,22,32,45,53,37,72,70,54,50,81,89,49,44,66,56,42,70,75,68,34,49,35,53,48,49,48,29,76,73,68,62,68,44,74,30,53,68,62,13,50,53,30,25,50,46,13,42,74,63,49,49,94,46,79,87,37,42,63,53,31,50,53,26,49,57,51,47,52,52,49,38,60,60,54,16,73,76,61,47,71,66,47,26,42,61,35,41,70,55,41,45,64,51,42,54,50,53,29,70,76,23,80,77,22,61,69,53,48,52,51,39,54,53,48,51,51,50,41,53,53,43,51,56,57,57,64,74,74,109